Protein AF-G5AZT9-F1 (afdb_monomer)

Solvent-accessible surface area (backbone atoms only — not comparable to full-atom values): 13013 Å² total; per-residue (Å²): 109,75,69,57,52,52,49,53,51,53,48,54,53,48,52,51,51,52,53,50,50,52,47,51,56,53,39,71,74,57,74,45,91,57,51,64,59,46,53,62,46,47,61,60,71,60,44,70,64,60,50,49,49,54,54,43,55,52,54,47,49,57,53,48,54,50,50,53,53,48,50,47,52,62,58,52,57,70,75,47,98,66,54,71,69,61,47,46,54,48,45,55,48,52,54,50,51,50,60,63,49,44,54,58,54,50,52,55,51,50,50,52,53,50,45,53,71,68,69,46,84,72,56,66,69,59,52,53,50,53,49,51,52,51,53,52,51,51,50,51,53,48,51,47,50,49,58,47,43,51,61,61,30,57,82,69,89,57,41,86,60,74,80,38,58,76,65,55,46,50,50,50,53,50,50,54,52,51,49,53,51,49,55,49,51,50,51,55,50,51,51,50,51,52,54,51,54,57,51,45,76,75,47,81,78,70,61,64,66,65,50,53,52,50,51,52,51,51,53,50,54,53,49,52,51,49,52,61,63,68,79,104

Mean predicted aligned error: 20.61 Å

pLDDT: mean 75.73, std 16.57, range [40.0, 96.81]

Secondary structure (DSSP, 8-state):
-HHHHHHHHHHHHHHHHHHHHHHHHHHHHH--TTHHHHHHHHHHHSSTTHHHHHHHHHHHHHHHHHHHHHHHHHHHTTTS---HHHHHHHHHHHHHHHHHHHHHHHHHHHHHHHHHHTT----HHHHHHHHHHHHHHHHHHHHHHHHHHHHHGGGTT-SGGGGS-HHHHHHHHHHHHHHHHHHHHHHHHHHHHHHHHHHHHHSTT--HHHHHHHHHHHHHHHHHHHHHHH--

Nearest PDB structures (foldseek):
  5xg2-assembly1_A  TM=1.958E-01  e=1.560E+00  Pyrococcus yayanosii CH1
  3zx6-assembly1_B  TM=2.261E-01  e=2.466E+00  Archaeoglobus fulgidus DSM 4304
  3zx6-assembly1_A  TM=2.161E-01  e=3.681E+00  Archaeoglobus fulgidus DSM 4304

Radius of gyration: 43.46 Å; Cα contacts (8 Å, |Δi|>4): 52; chains: 1; bounding box: 68×42×143 Å

Structure (mmCIF, N/CA/C/O backbone):
data_AF-G5AZT9-F1
#
_entry.id   AF-G5AZT9-F1
#
loop_
_atom_site.group_PDB
_atom_site.id
_atom_site.type_symbol
_atom_site.label_atom_id
_atom_site.label_alt_id
_atom_site.label_comp_id
_atom_site.label_asym_id
_atom_site.label_entity_id
_atom_site.label_seq_id
_atom_site.pdbx_PDB_ins_code
_atom_site.Cartn_x
_atom_site.Cartn_y
_atom_site.Cartn_z
_atom_site.occupancy
_atom_site.B_iso_or_equiv
_atom_site.auth_seq_id
_atom_site.auth_comp_id
_atom_site.auth_asym_id
_atom_site.auth_atom_id
_atom_site.pdbx_PDB_model_num
ATOM 1 N N . MET A 1 1 ? 23.225 -31.178 88.827 1.00 57.09 1 MET A N 1
ATOM 2 C CA . MET A 1 1 ? 22.036 -32.005 88.518 1.00 57.09 1 MET A CA 1
ATOM 3 C C . MET A 1 1 ? 20.696 -31.339 88.841 1.00 57.09 1 MET A C 1
ATOM 5 O O . MET A 1 1 ? 19.986 -31.066 87.890 1.00 57.09 1 MET A O 1
ATOM 9 N N . GLN A 1 2 ? 20.305 -31.028 90.088 1.00 59.25 2 GLN A N 1
ATOM 10 C CA . GLN A 1 2 ? 18.948 -30.477 90.342 1.00 59.25 2 GLN A CA 1
ATOM 11 C C . GLN A 1 2 ? 18.745 -29.028 89.842 1.00 59.25 2 GLN A C 1
ATOM 13 O O . GLN A 1 2 ? 17.680 -28.706 89.324 1.00 59.25 2 GLN A O 1
ATOM 18 N N . ALA A 1 3 ? 19.779 -28.183 89.920 1.00 62.28 3 ALA A N 1
ATOM 19 C CA . ALA A 1 3 ? 19.732 -26.806 89.417 1.00 62.28 3 ALA A CA 1
ATOM 20 C C . ALA A 1 3 ? 19.721 -26.723 87.877 1.00 62.28 3 ALA A C 1
ATOM 22 O O . ALA A 1 3 ? 19.011 -25.903 87.311 1.00 62.28 3 ALA A O 1
ATOM 23 N N . GLU A 1 4 ? 20.454 -27.604 87.189 1.00 60.72 4 GLU A N 1
ATOM 24 C CA . GLU A 1 4 ? 20.514 -27.642 85.716 1.00 60.72 4 GLU A CA 1
ATOM 25 C C . GLU A 1 4 ? 19.210 -28.165 85.104 1.00 60.72 4 GLU A C 1
ATOM 27 O O . GLU A 1 4 ? 18.763 -27.656 84.081 1.00 60.72 4 GLU A O 1
ATOM 32 N N . VAL A 1 5 ? 18.557 -29.136 85.754 1.00 69.44 5 VAL A N 1
ATOM 33 C CA . VAL A 1 5 ? 17.243 -29.644 85.324 1.00 69.44 5 VAL A CA 1
ATOM 34 C C . VAL A 1 5 ? 16.160 -28.576 85.500 1.00 69.44 5 VAL A C 1
ATOM 36 O O . VAL A 1 5 ? 15.305 -28.425 84.630 1.00 69.44 5 VAL A O 1
ATOM 39 N N . GLN A 1 6 ? 16.215 -27.790 86.580 1.00 74.88 6 GLN A N 1
ATOM 40 C CA . GLN A 1 6 ? 15.317 -26.645 86.761 1.00 74.88 6 GLN A CA 1
ATOM 41 C C . GLN A 1 6 ? 15.579 -25.535 85.736 1.00 74.88 6 GLN A C 1
ATOM 43 O O . GLN A 1 6 ? 14.624 -24.949 85.232 1.00 74.88 6 GLN A O 1
ATOM 48 N N . LEU A 1 7 ? 16.844 -25.283 85.382 1.00 76.88 7 LEU A N 1
ATOM 49 C CA . LEU A 1 7 ? 17.202 -24.318 84.341 1.00 76.88 7 LEU A CA 1
ATOM 50 C C . LEU A 1 7 ? 16.667 -24.752 82.970 1.00 76.88 7 LEU A C 1
ATOM 52 O O . LEU A 1 7 ? 16.045 -23.958 82.277 1.00 76.88 7 LEU A O 1
ATOM 56 N N . CYS A 1 8 ? 16.835 -26.031 82.625 1.00 78.81 8 CYS A N 1
ATOM 57 C CA . CYS A 1 8 ? 16.356 -26.606 81.370 1.00 78.81 8 CYS A CA 1
ATOM 58 C C . CYS A 1 8 ? 14.819 -26.588 81.276 1.00 78.81 8 CYS A C 1
ATOM 60 O O . CYS A 1 8 ? 14.263 -26.325 80.214 1.00 78.81 8 CYS A O 1
ATOM 62 N N . TYR A 1 9 ? 14.121 -26.793 82.398 1.00 82.44 9 TYR A N 1
ATOM 63 C CA . TYR A 1 9 ? 12.662 -26.676 82.460 1.00 82.44 9 TYR A CA 1
ATOM 64 C C . TYR A 1 9 ? 12.179 -25.231 82.264 1.00 82.44 9 TYR A C 1
ATOM 66 O O . TYR A 1 9 ? 11.238 -24.990 81.507 1.00 82.44 9 TYR A O 1
ATOM 74 N N . LEU A 1 10 ? 12.836 -24.261 82.909 1.00 84.12 10 LEU A N 1
ATOM 75 C CA . LEU A 1 10 ? 12.512 -22.839 82.750 1.00 84.12 10 LEU A CA 1
ATOM 76 C C . LEU A 1 10 ? 12.825 -22.335 81.336 1.00 84.12 10 LEU A C 1
ATOM 78 O O . LEU A 1 10 ? 12.068 -21.541 80.783 1.00 84.12 10 LEU A O 1
ATOM 82 N N . GLU A 1 11 ? 13.905 -22.827 80.736 1.00 83.31 11 GLU A N 1
ATOM 83 C CA . GLU A 1 11 ? 14.288 -22.535 79.358 1.00 83.31 11 GLU A CA 1
ATOM 84 C C . GLU A 1 11 ? 13.283 -23.115 78.356 1.00 83.31 11 GLU A C 1
ATOM 86 O O . GLU A 1 11 ? 12.777 -22.380 77.512 1.00 83.31 11 GLU A O 1
ATOM 91 N N . ALA A 1 12 ? 12.867 -24.373 78.527 1.00 85.25 12 ALA A N 1
ATOM 92 C CA . ALA A 1 12 ? 11.822 -24.975 77.700 1.00 85.25 12 ALA A CA 1
ATOM 93 C C . ALA A 1 12 ? 10.478 -24.231 77.816 1.00 85.25 12 ALA A C 1
ATOM 95 O O . ALA A 1 12 ? 9.755 -24.084 76.829 1.00 85.25 12 ALA A O 1
ATOM 96 N N . GLN A 1 13 ? 10.139 -23.732 79.011 1.00 88.06 13 GLN A N 1
ATOM 97 C CA . GLN A 1 13 ? 8.930 -22.934 79.214 1.00 88.06 13 GLN A CA 1
ATOM 98 C C . GLN A 1 13 ? 9.031 -21.561 78.530 1.00 88.06 13 GLN A C 1
ATOM 100 O O . GLN A 1 13 ? 8.058 -21.112 77.921 1.00 88.06 13 GLN A O 1
ATOM 105 N N . ARG A 1 14 ? 10.199 -20.908 78.593 1.00 89.38 14 ARG A N 1
ATOM 106 C CA . ARG A 1 14 ? 10.475 -19.644 77.893 1.00 89.38 14 ARG A CA 1
ATOM 107 C C . ARG A 1 14 ? 10.362 -19.825 76.379 1.00 89.38 14 ARG A C 1
ATOM 109 O O . ARG A 1 14 ? 9.630 -19.073 75.741 1.00 89.38 14 ARG A O 1
ATOM 116 N N . ASP A 1 15 ? 10.992 -20.860 75.836 1.00 90.75 15 ASP A N 1
ATOM 117 C CA . ASP A 1 15 ? 10.978 -21.158 74.403 1.00 90.75 15 ASP A CA 1
ATOM 118 C C . ASP A 1 15 ? 9.560 -21.504 73.912 1.00 90.75 15 ASP A C 1
ATOM 120 O O . ASP A 1 15 ? 9.158 -21.099 72.821 1.00 90.75 15 ASP A O 1
ATOM 124 N N . ALA A 1 16 ? 8.749 -22.189 74.728 1.00 90.25 16 ALA A N 1
ATOM 125 C CA . ALA A 1 16 ? 7.345 -22.458 74.409 1.00 90.25 16 ALA A CA 1
ATOM 126 C C . ALA A 1 16 ? 6.503 -21.171 74.337 1.00 90.25 16 ALA A C 1
ATOM 128 O O . ALA A 1 16 ? 5.666 -21.027 73.443 1.00 90.25 16 ALA A O 1
ATOM 129 N N . VAL A 1 17 ? 6.725 -20.223 75.253 1.00 88.81 17 VAL A N 1
ATOM 130 C CA . VAL A 1 17 ? 6.046 -18.917 75.241 1.00 88.81 17 VAL A CA 1
ATOM 131 C C . VAL A 1 17 ? 6.505 -18.066 74.058 1.00 88.81 17 VAL A C 1
ATOM 133 O O . VAL A 1 17 ? 5.673 -17.423 73.424 1.00 88.81 17 VAL A O 1
ATOM 136 N N . GLU A 1 18 ? 7.790 -18.103 73.713 1.00 86.94 18 GLU A N 1
ATOM 137 C CA . GLU A 1 18 ? 8.348 -17.402 72.552 1.00 86.94 18 GLU A CA 1
ATOM 138 C C . GLU A 1 18 ? 7.836 -17.987 71.224 1.00 86.94 18 GLU A C 1
ATOM 140 O O . GLU A 1 18 ? 7.471 -17.256 70.307 1.00 86.94 18 GLU A O 1
ATOM 145 N N . GLN A 1 19 ? 7.671 -19.309 71.139 1.00 86.00 19 GLN A N 1
ATOM 146 C CA . GLN A 1 19 ? 7.014 -19.961 70.002 1.00 86.00 19 GLN A CA 1
ATOM 147 C C . GLN A 1 19 ? 5.531 -19.587 69.891 1.00 86.00 19 GLN A C 1
ATOM 149 O O . GLN A 1 19 ? 5.032 -19.344 68.791 1.00 86.00 19 GLN A O 1
ATOM 154 N N . MET A 1 20 ? 4.808 -19.512 71.012 1.00 84.06 20 MET A N 1
ATOM 155 C CA . MET A 1 20 ? 3.410 -19.070 71.013 1.00 84.06 20 MET A CA 1
ATOM 156 C C . MET A 1 20 ? 3.276 -17.584 70.665 1.00 84.06 20 MET A C 1
ATOM 158 O O . MET A 1 20 ? 2.354 -17.225 69.936 1.00 84.06 20 MET A O 1
ATOM 162 N N . SER A 1 21 ? 4.194 -16.726 71.117 1.00 82.31 21 SER A N 1
ATOM 163 C CA . SER A 1 21 ? 4.187 -15.303 70.771 1.00 82.31 21 SER A CA 1
ATOM 164 C C . SER A 1 21 ? 4.496 -15.086 69.290 1.00 82.31 21 SER A C 1
ATOM 166 O O . SER A 1 21 ? 3.785 -14.319 68.647 1.00 82.31 21 SER A O 1
ATOM 168 N N . LEU A 1 22 ? 5.459 -15.822 68.716 1.00 77.62 22 LEU A N 1
ATOM 169 C CA . LEU A 1 22 ? 5.741 -15.817 67.277 1.00 77.62 22 LEU A CA 1
ATOM 170 C C . LEU A 1 22 ? 4.537 -16.303 66.464 1.00 77.62 22 LE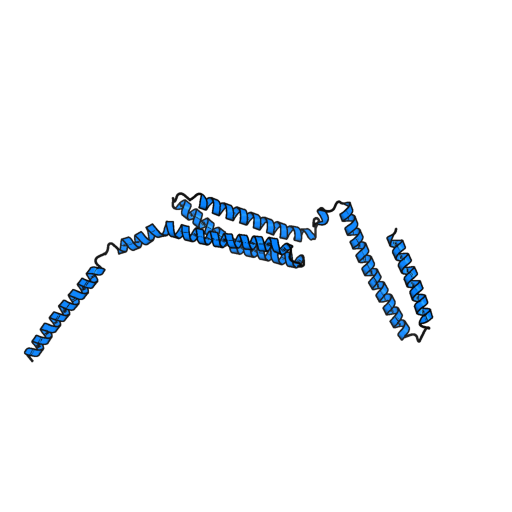U A C 1
ATOM 172 O O . LEU A 1 22 ? 4.207 -15.693 65.446 1.00 77.62 22 LEU A O 1
ATOM 176 N N . ARG A 1 23 ? 3.837 -17.350 66.926 1.00 80.94 23 ARG A N 1
ATOM 177 C CA . ARG A 1 23 ? 2.597 -17.815 66.285 1.00 80.94 23 ARG A CA 1
ATOM 178 C C . ARG A 1 23 ? 1.500 -16.766 66.352 1.00 80.94 23 ARG A C 1
ATOM 180 O O . ARG A 1 23 ? 0.944 -16.458 65.307 1.00 80.94 23 ARG A O 1
ATOM 187 N N . LEU A 1 24 ? 1.264 -16.143 67.504 1.00 75.12 24 LEU A N 1
ATOM 188 C CA . LEU A 1 24 ? 0.280 -15.066 67.644 1.00 75.12 24 LEU A CA 1
ATOM 189 C C . LEU A 1 24 ? 0.636 -13.836 66.799 1.00 75.12 24 LEU A C 1
ATOM 191 O O . LEU A 1 24 ? -0.249 -13.256 66.182 1.00 75.12 24 LEU A O 1
ATOM 195 N N . TYR A 1 25 ? 1.917 -13.471 66.696 1.00 71.38 25 TYR A N 1
ATOM 196 C CA . TYR A 1 25 ? 2.368 -12.387 65.817 1.00 71.38 25 TYR A CA 1
ATOM 197 C C . TYR A 1 25 ? 2.162 -12.742 64.338 1.00 71.38 25 TYR A C 1
ATOM 199 O O . TYR A 1 25 ? 1.703 -11.914 63.552 1.00 71.38 25 TYR A O 1
ATOM 207 N N . SER A 1 26 ? 2.433 -13.993 63.952 1.00 63.91 26 SER A N 1
ATOM 208 C CA . SER A 1 26 ? 2.168 -14.494 62.597 1.00 63.91 26 SER A CA 1
ATOM 209 C C . SER A 1 26 ? 0.665 -14.615 62.295 1.00 63.91 26 SER A C 1
ATOM 211 O O . SER A 1 26 ? 0.216 -14.366 61.173 1.00 63.91 26 SER A O 1
ATOM 213 N N . GLU A 1 27 ? -0.144 -14.909 63.311 1.00 60.22 27 GLU A N 1
ATOM 214 C CA . GLU A 1 27 ? -1.604 -14.938 63.258 1.00 60.22 27 GLU A CA 1
ATOM 215 C C . GLU A 1 27 ? -2.201 -13.530 63.249 1.00 60.22 27 GLU A C 1
ATOM 217 O O . GLU A 1 27 ? -3.236 -13.322 62.630 1.00 60.22 27 GLU A O 1
ATOM 222 N N . GLN A 1 28 ? -1.525 -12.516 63.792 1.00 55.72 28 GLN A N 1
ATOM 223 C CA . GLN A 1 28 ? -1.955 -11.118 63.674 1.00 55.72 28 GLN A CA 1
ATOM 224 C C . GLN A 1 28 ? -1.829 -10.582 62.234 1.00 55.72 28 GLN A C 1
ATOM 226 O O . GLN A 1 28 ? -2.531 -9.643 61.862 1.00 55.72 28 GLN A O 1
ATOM 231 N N . TYR A 1 29 ? -1.015 -11.232 61.392 1.00 51.84 29 TYR A N 1
ATOM 232 C CA . TYR A 1 29 ? -0.947 -10.977 59.947 1.00 51.84 29 TYR A CA 1
ATOM 233 C C . TYR A 1 29 ? -1.786 -11.950 59.099 1.00 51.84 29 TYR A C 1
ATOM 235 O O . TYR A 1 29 ? -2.163 -11.593 57.977 1.00 51.84 29 TYR A O 1
ATOM 243 N N . THR A 1 30 ? -2.130 -13.137 59.620 1.00 47.25 30 THR A N 1
ATOM 244 C CA . THR A 1 30 ? -2.929 -14.159 58.906 1.00 47.25 30 THR A CA 1
ATOM 245 C C . THR A 1 30 ? -4.382 -14.301 59.386 1.00 47.25 30 THR A C 1
ATOM 247 O O . THR A 1 30 ? -5.184 -14.934 58.698 1.00 47.25 30 THR A O 1
ATOM 250 N N . SER A 1 31 ? -4.795 -13.597 60.448 1.00 47.22 31 SER A N 1
ATOM 251 C CA . SER A 1 31 ? -6.196 -13.374 60.844 1.00 47.22 31 SER A CA 1
ATOM 252 C C . SER A 1 31 ? -6.843 -12.334 59.926 1.00 47.22 31 SER A C 1
ATOM 254 O O . SER A 1 31 ? -7.238 -11.229 60.285 1.00 47.22 31 SER A O 1
ATOM 256 N N . SER A 1 32 ? -6.887 -12.692 58.652 1.00 46.19 32 SER A N 1
ATOM 257 C CA . SER A 1 32 ? -7.772 -12.113 57.665 1.00 46.19 32 SER A CA 1
ATOM 258 C C . SER A 1 32 ? -8.029 -13.167 56.601 1.00 46.19 32 SER A C 1
ATOM 260 O O . SER A 1 32 ? -7.754 -12.994 55.417 1.00 46.19 32 SER A O 1
ATOM 262 N N . SER A 1 33 ? -8.652 -14.262 57.030 1.00 48.06 33 SER A N 1
ATOM 263 C CA . SER A 1 33 ? -9.371 -15.183 56.144 1.00 48.06 33 SER A CA 1
ATOM 264 C C . SER A 1 33 ? -10.675 -14.557 55.598 1.00 48.06 33 SER A C 1
ATOM 266 O O . SER A 1 33 ? -11.672 -15.243 55.412 1.00 48.06 33 SER A O 1
ATOM 268 N N . LYS A 1 34 ? -10.660 -13.238 55.369 1.00 49.19 34 LYS A N 1
ATOM 269 C CA . LYS A 1 34 ? -11.626 -12.470 54.569 1.00 49.19 34 LYS A CA 1
ATOM 270 C C . LYS A 1 34 ? -10.931 -11.699 53.441 1.00 49.19 34 LYS A C 1
ATOM 272 O O . LYS A 1 34 ? -11.492 -11.580 52.363 1.00 49.19 34 LYS A O 1
ATOM 277 N N . ARG A 1 35 ? -9.654 -11.318 53.604 1.00 47.69 35 ARG A N 1
ATOM 278 C CA . ARG A 1 35 ? -8.881 -10.679 52.528 1.00 47.69 35 ARG A CA 1
ATOM 279 C C . ARG A 1 35 ? -8.524 -11.619 51.378 1.00 47.69 35 ARG A C 1
ATOM 281 O O . ARG A 1 35 ? -8.316 -11.143 50.276 1.00 47.69 35 ARG A O 1
ATOM 288 N N . LYS A 1 36 ? -8.430 -12.938 51.578 1.00 45.59 36 LYS A N 1
ATOM 289 C CA . LYS A 1 36 ? -8.035 -13.851 50.482 1.00 45.59 36 LYS A CA 1
ATOM 290 C C . LYS A 1 36 ? -9.169 -14.143 49.492 1.00 45.59 36 LYS A C 1
ATOM 292 O O . LYS A 1 36 ? -8.886 -14.427 48.334 1.00 45.59 36 LYS A O 1
ATOM 297 N N . GLU A 1 37 ? -10.418 -14.013 49.931 1.00 45.34 37 GLU A N 1
ATOM 298 C CA . GLU A 1 37 ? -11.585 -14.026 49.045 1.00 45.34 37 GLU A CA 1
ATOM 299 C C . GLU A 1 37 ? -11.759 -12.649 48.391 1.00 45.34 37 GLU A C 1
ATOM 301 O O . GLU A 1 37 ? -11.915 -12.578 47.181 1.00 45.34 37 GLU A O 1
ATOM 306 N N . GLU A 1 38 ? -11.527 -11.554 49.124 1.00 43.06 38 GLU A N 1
ATOM 307 C CA . GLU A 1 38 ? -11.522 -10.203 48.546 1.00 43.06 38 GLU A CA 1
ATOM 308 C C . GLU A 1 38 ? -10.351 -9.950 47.578 1.00 43.06 38 GLU A C 1
ATOM 310 O O . GLU A 1 38 ? -10.535 -9.221 46.626 1.00 43.06 38 GLU A O 1
ATOM 315 N N . PHE A 1 39 ? -9.165 -10.556 47.694 1.00 43.16 39 PHE A N 1
ATOM 316 C CA . PHE A 1 39 ? -8.107 -10.385 46.676 1.00 43.16 39 PHE A CA 1
ATOM 317 C C . PHE A 1 39 ? -8.315 -11.264 45.436 1.00 43.16 39 PHE A C 1
ATOM 319 O O . PHE A 1 39 ? -7.920 -10.867 44.340 1.00 43.16 39 PHE A O 1
ATOM 326 N N . ALA A 1 40 ? -8.958 -12.427 45.579 1.00 48.84 40 ALA A N 1
ATOM 327 C CA . ALA A 1 40 ? -9.375 -13.236 44.435 1.00 48.84 40 ALA A CA 1
ATOM 328 C C . ALA A 1 40 ? -10.583 -12.611 43.710 1.00 48.84 40 ALA A C 1
ATOM 330 O O . ALA A 1 40 ? -10.667 -12.703 42.485 1.00 48.84 40 ALA A O 1
ATOM 331 N N . ASP A 1 41 ? -11.464 -11.921 44.441 1.00 44.19 41 ASP A N 1
ATOM 332 C CA . ASP A 1 41 ? -12.646 -11.254 43.888 1.00 44.19 41 ASP A CA 1
ATOM 333 C C . ASP A 1 41 ? -12.347 -9.817 43.410 1.00 44.19 41 ASP A C 1
ATOM 335 O O . ASP A 1 41 ? -12.794 -9.405 42.346 1.00 44.19 41 ASP A O 1
ATOM 339 N N . MET A 1 42 ? -11.452 -9.071 44.062 1.00 40.94 42 MET A N 1
ATOM 340 C CA . MET A 1 42 ? -11.009 -7.739 43.606 1.00 40.94 42 MET A CA 1
ATOM 341 C C . MET A 1 42 ? -10.011 -7.817 42.442 1.00 40.94 42 MET A C 1
ATOM 343 O O . MET A 1 42 ? -9.945 -6.893 41.632 1.00 40.94 42 MET A O 1
ATOM 347 N N . SER A 1 43 ? -9.307 -8.945 42.274 1.00 44.03 43 SER A N 1
ATOM 348 C CA . SER A 1 43 ? -8.602 -9.264 41.021 1.00 44.03 43 SER A CA 1
ATOM 349 C C . SER A 1 43 ? -9.567 -9.540 39.861 1.00 44.03 43 SER A C 1
ATOM 351 O O . SER A 1 43 ? -9.148 -9.491 38.702 1.00 44.03 43 SER A O 1
ATOM 353 N N . LYS A 1 44 ? -10.842 -9.829 40.150 1.00 44.53 44 LYS A N 1
ATOM 354 C CA . LYS A 1 44 ? -11.878 -10.136 39.160 1.00 44.53 44 LYS A CA 1
ATOM 355 C C . LYS A 1 44 ? -12.815 -8.951 38.899 1.00 44.53 44 LYS A C 1
ATOM 357 O O . LYS A 1 44 ? -13.356 -8.849 37.803 1.00 44.53 44 LYS A O 1
ATOM 362 N N . VAL A 1 45 ? -12.945 -8.031 39.858 1.00 44.09 45 VAL A N 1
ATOM 363 C CA . VAL A 1 45 ? -13.848 -6.871 39.778 1.00 44.09 45 VAL A CA 1
ATOM 364 C C . VAL A 1 45 ? -13.141 -5.580 39.330 1.00 44.09 45 VAL A C 1
ATOM 366 O O . VAL A 1 45 ? -13.793 -4.726 38.736 1.00 44.09 45 VAL A O 1
ATOM 369 N N . HIS A 1 46 ? -11.814 -5.444 39.489 1.00 44.34 46 HIS A N 1
ATOM 370 C CA . HIS A 1 46 ? -11.098 -4.221 39.073 1.00 44.34 46 HIS A CA 1
ATOM 371 C C . HIS A 1 46 ? -10.147 -4.341 37.869 1.00 44.34 46 HIS A C 1
ATOM 373 O O . HIS A 1 46 ? -9.688 -3.308 37.388 1.00 44.34 46 HIS A O 1
ATOM 379 N N . SER A 1 47 ? -9.890 -5.530 37.306 1.00 40.91 47 SER A N 1
ATOM 380 C CA . SER A 1 47 ? -8.993 -5.654 36.134 1.00 40.91 47 SER A CA 1
ATOM 381 C C . SER A 1 47 ? -9.705 -5.826 34.785 1.00 40.91 47 SER A C 1
ATOM 383 O O . SER A 1 47 ? -9.115 -5.530 33.752 1.00 40.91 47 SER A O 1
ATOM 385 N N . VAL A 1 48 ? -10.978 -6.236 34.759 1.00 46.66 48 VAL A N 1
ATOM 386 C CA . VAL A 1 48 ? -11.664 -6.566 33.491 1.00 46.66 48 VAL A CA 1
ATOM 387 C C . VAL A 1 48 ? -12.115 -5.316 32.717 1.00 46.66 48 VAL A C 1
ATOM 389 O O . VAL A 1 48 ? -12.228 -5.363 31.497 1.00 46.66 48 VAL A O 1
ATOM 392 N N . GLY A 1 49 ? -12.327 -4.183 33.399 1.00 46.56 49 GLY A N 1
ATOM 393 C CA . GLY A 1 49 ? -12.786 -2.933 32.773 1.00 46.56 49 GLY A CA 1
ATOM 394 C C . GLY A 1 49 ? -11.681 -1.907 32.494 1.00 46.56 49 GLY A C 1
ATOM 395 O O . GLY A 1 49 ? -11.585 -1.401 31.381 1.00 46.56 49 GLY A O 1
ATOM 396 N N . SER A 1 50 ? -10.839 -1.594 33.488 1.00 48.19 50 SER A N 1
ATOM 397 C CA . SER A 1 50 ? -9.845 -0.509 33.370 1.00 48.19 50 SER A CA 1
ATOM 398 C C . SER A 1 50 ? -8.531 -0.927 32.712 1.00 48.19 50 SER A C 1
ATOM 400 O O . SER A 1 50 ? -7.982 -0.138 31.950 1.00 48.19 50 SER A O 1
ATOM 402 N N . ASN A 1 51 ? -8.042 -2.151 32.944 1.00 54.06 51 ASN A N 1
ATOM 403 C CA . ASN A 1 51 ? -6.837 -2.623 32.250 1.00 54.06 51 ASN A CA 1
ATOM 404 C C . ASN A 1 51 ? -7.157 -2.965 30.792 1.00 54.06 51 ASN A C 1
ATOM 406 O O . ASN A 1 51 ? -6.402 -2.591 29.910 1.00 54.06 51 ASN A O 1
ATOM 410 N N . GLY A 1 52 ? -8.325 -3.562 30.521 1.00 65.31 52 GLY A N 1
ATOM 411 C CA . GLY A 1 52 ? -8.752 -3.874 29.153 1.00 65.31 52 GLY A CA 1
ATOM 412 C C . GLY A 1 52 ? -8.884 -2.647 28.242 1.00 65.31 52 GLY A C 1
ATOM 413 O O . GLY A 1 52 ? -8.606 -2.754 27.051 1.00 65.31 52 GLY A O 1
ATOM 414 N N . LEU A 1 53 ? -9.266 -1.484 28.788 1.00 70.75 53 LEU A N 1
ATOM 415 C CA . LEU A 1 53 ? -9.350 -0.229 28.033 1.00 70.75 53 LEU A CA 1
ATOM 416 C C . LEU A 1 53 ? -7.964 0.372 27.745 1.00 70.75 53 LEU A C 1
ATOM 418 O O . LEU A 1 53 ? -7.715 0.804 26.625 1.00 70.75 53 LEU A O 1
ATOM 422 N N . LEU A 1 54 ? -7.057 0.373 28.728 1.00 74.19 54 LEU A N 1
ATOM 423 C CA . LEU A 1 54 ? -5.677 0.840 28.532 1.00 74.19 54 LEU A CA 1
ATOM 424 C C . LEU A 1 54 ? -4.902 -0.074 27.572 1.00 74.19 54 LEU A C 1
ATOM 426 O O . LEU A 1 54 ? -4.192 0.412 26.694 1.00 74.19 54 LEU A O 1
ATOM 430 N N . ASP A 1 55 ? -5.093 -1.388 27.696 1.00 81.00 55 ASP A N 1
ATOM 431 C CA . ASP A 1 55 ? -4.534 -2.381 26.779 1.00 81.00 55 ASP A CA 1
ATOM 432 C C . ASP A 1 55 ? -5.103 -2.195 25.363 1.00 81.00 55 ASP A C 1
ATOM 434 O O . ASP A 1 55 ? -4.375 -2.325 24.382 1.00 81.00 55 ASP A O 1
ATOM 438 N N . PHE A 1 56 ? -6.391 -1.847 25.243 1.00 86.44 56 PHE A N 1
ATOM 439 C CA . PHE A 1 56 ? -7.006 -1.510 23.959 1.00 86.44 56 PHE A CA 1
ATOM 440 C C . PHE A 1 56 ? -6.394 -0.251 23.342 1.00 86.44 56 PHE A C 1
ATOM 442 O O . PHE A 1 56 ? -6.022 -0.290 22.175 1.00 86.44 56 PHE A O 1
ATOM 449 N N . ASP A 1 57 ? -6.281 0.849 24.091 1.00 87.25 57 ASP A N 1
ATOM 450 C CA . ASP A 1 57 ? -5.728 2.100 23.560 1.00 87.25 57 ASP A CA 1
ATOM 451 C C . ASP A 1 57 ? -4.268 1.917 23.120 1.00 87.25 57 ASP A C 1
ATOM 453 O O . ASP A 1 57 ? -3.871 2.431 22.076 1.00 87.25 57 ASP A O 1
ATOM 457 N N . SER A 1 58 ? -3.486 1.130 23.863 1.00 89.81 58 SER A N 1
ATOM 458 C CA . SER A 1 58 ? -2.119 0.762 23.483 1.00 89.81 58 SER A CA 1
ATOM 459 C C . SER A 1 58 ? -2.078 -0.046 22.181 1.00 89.81 58 SER A C 1
ATOM 461 O O . SER A 1 58 ? -1.328 0.293 21.266 1.00 89.81 58 SER A O 1
ATOM 463 N N . ASP A 1 59 ? -2.889 -1.103 22.073 1.00 90.06 59 ASP A N 1
ATOM 464 C CA . ASP A 1 59 ? -2.947 -1.938 20.867 1.00 90.06 59 ASP A CA 1
ATOM 465 C C . ASP A 1 59 ? -3.486 -1.172 19.651 1.00 90.06 59 ASP A C 1
ATOM 467 O O . ASP A 1 59 ? -3.035 -1.393 18.525 1.00 90.06 59 ASP A O 1
ATOM 471 N N . TYR A 1 60 ? -4.444 -0.270 19.882 1.00 92.31 60 TYR A N 1
ATOM 472 C CA . TYR A 1 60 ? -4.978 0.646 18.883 1.00 92.31 60 TYR A CA 1
ATOM 473 C C . TYR A 1 60 ? -3.871 1.548 18.343 1.00 92.31 60 TYR A C 1
ATOM 475 O O . TYR A 1 60 ? -3.683 1.592 17.131 1.00 92.31 60 TYR A O 1
ATOM 483 N N . GLN A 1 61 ? -3.132 2.236 19.222 1.00 94.19 61 GLN A N 1
ATOM 484 C CA . GLN A 1 61 ? -2.078 3.165 18.806 1.00 94.19 61 GLN A CA 1
ATOM 485 C C . GLN A 1 61 ? -0.969 2.442 18.045 1.00 94.19 61 GLN A C 1
ATOM 487 O O . GLN A 1 61 ? -0.607 2.879 16.961 1.00 94.19 61 GLN A O 1
ATOM 492 N N . GLU A 1 62 ? -0.501 1.283 18.525 1.00 94.88 62 GLU A N 1
ATOM 493 C CA . GLU A 1 62 ? 0.520 0.511 17.805 1.00 94.88 62 GLU A CA 1
ATOM 494 C C . GLU A 1 62 ? 0.051 0.115 16.394 1.00 94.88 62 GLU A C 1
ATOM 496 O O . GLU A 1 62 ? 0.813 0.189 15.427 1.00 94.88 62 GLU A O 1
ATOM 501 N N . LEU A 1 63 ? -1.207 -0.320 16.261 1.00 94.69 63 LEU A N 1
ATOM 502 C CA . LEU A 1 63 ? -1.764 -0.695 14.964 1.00 94.69 63 LEU A CA 1
ATOM 503 C C . LEU A 1 63 ? -1.975 0.524 14.058 1.00 94.69 63 LEU A C 1
ATOM 505 O O . LEU A 1 63 ? -1.774 0.427 12.847 1.00 94.69 63 LEU A O 1
ATOM 509 N N . TRP A 1 64 ? -2.380 1.650 14.636 1.00 95.88 64 TRP A N 1
ATOM 510 C CA . TRP A 1 64 ? -2.599 2.903 13.929 1.00 95.88 64 TRP A CA 1
ATOM 511 C C . TRP A 1 64 ? -1.294 3.497 13.400 1.00 95.88 64 TRP A C 1
ATOM 513 O O . TRP A 1 64 ? -1.215 3.807 12.214 1.00 95.88 64 TRP A O 1
ATOM 523 N N . ASP A 1 65 ? -0.259 3.574 14.234 1.00 96.56 65 ASP A N 1
ATOM 524 C CA . ASP A 1 65 ? 1.073 4.037 13.838 1.00 96.56 65 ASP A CA 1
ATOM 525 C C . ASP A 1 65 ? 1.629 3.163 12.712 1.00 96.56 65 ASP A C 1
ATOM 527 O O . ASP A 1 65 ? 2.052 3.668 11.673 1.00 96.56 65 ASP A O 1
ATOM 531 N N . TRP A 1 66 ? 1.512 1.837 12.846 1.00 96.81 66 TRP A N 1
ATOM 532 C CA . TRP A 1 66 ? 1.921 0.920 11.783 1.00 96.81 66 TRP A CA 1
ATOM 533 C C . TRP A 1 66 ? 1.140 1.142 10.477 1.00 96.81 66 TRP A C 1
ATOM 535 O O . TRP A 1 66 ? 1.717 1.052 9.394 1.00 96.81 66 TRP A O 1
ATOM 545 N N . LEU A 1 67 ? -0.163 1.439 10.550 1.00 95.94 67 LEU A N 1
ATOM 546 C CA . LEU A 1 67 ? -0.973 1.756 9.369 1.00 95.94 67 LEU A CA 1
ATOM 547 C C . LEU A 1 67 ? -0.527 3.054 8.689 1.00 95.94 67 LEU A C 1
ATOM 549 O O . LEU A 1 67 ? -0.546 3.125 7.461 1.00 95.94 67 LEU A O 1
ATOM 553 N N . ILE A 1 68 ? -0.153 4.071 9.466 1.00 95.81 68 ILE A N 1
ATOM 554 C CA . ILE A 1 68 ? 0.374 5.341 8.953 1.00 95.81 68 ILE A CA 1
ATOM 555 C C . ILE A 1 68 ? 1.719 5.108 8.261 1.00 95.81 68 ILE A C 1
ATOM 557 O O . ILE A 1 68 ? 1.899 5.520 7.115 1.00 95.81 68 ILE A O 1
ATOM 561 N N . ASP A 1 69 ? 2.624 4.375 8.908 1.00 95.88 69 ASP A N 1
ATOM 562 C CA . ASP A 1 69 ? 3.929 4.038 8.339 1.00 95.88 69 ASP A CA 1
ATOM 563 C C . ASP A 1 69 ? 3.782 3.230 7.045 1.00 95.88 69 ASP A C 1
ATOM 565 O O . ASP A 1 69 ? 4.450 3.503 6.048 1.00 95.88 69 ASP A O 1
ATOM 569 N N . MET A 1 70 ? 2.874 2.253 7.022 1.00 95.00 70 MET A N 1
ATOM 570 C CA . MET A 1 70 ? 2.617 1.459 5.823 1.00 95.00 70 MET A CA 1
ATOM 571 C C . MET A 1 70 ? 2.006 2.261 4.686 1.00 95.00 70 MET A C 1
ATOM 573 O O . MET A 1 70 ? 2.364 2.034 3.532 1.00 95.00 70 MET A O 1
ATOM 577 N N . GLU A 1 71 ? 1.100 3.190 4.977 1.00 92.94 71 GLU A N 1
ATOM 578 C CA . GLU A 1 71 ? 0.579 4.107 3.968 1.00 92.94 71 GLU A CA 1
ATOM 579 C C . GLU A 1 71 ? 1.706 4.951 3.365 1.00 92.94 71 GLU A C 1
ATOM 581 O O . GLU A 1 71 ? 1.811 5.005 2.139 1.00 92.94 71 GLU A O 1
ATOM 586 N N . SER A 1 72 ? 2.595 5.507 4.199 1.00 92.38 72 SER A N 1
ATOM 587 C CA . SER A 1 72 ? 3.787 6.225 3.728 1.00 92.38 72 SER A CA 1
ATOM 588 C C . SER A 1 72 ? 4.642 5.332 2.833 1.00 92.38 72 SER A C 1
ATOM 590 O O . SER A 1 72 ? 4.921 5.695 1.697 1.00 92.38 72 SER A O 1
ATOM 592 N N . LEU A 1 73 ? 4.971 4.112 3.273 1.00 91.50 73 LEU A N 1
ATOM 593 C CA . LEU A 1 73 ? 5.765 3.163 2.483 1.00 91.50 73 LEU A CA 1
ATOM 594 C C . LEU A 1 73 ? 5.122 2.852 1.124 1.00 91.50 73 LEU A C 1
ATOM 596 O O . LEU A 1 73 ? 5.810 2.788 0.102 1.00 91.50 73 LEU A O 1
ATOM 600 N N . VAL A 1 74 ? 3.803 2.653 1.092 1.00 89.31 74 VAL A N 1
ATOM 601 C CA . VAL A 1 74 ? 3.064 2.376 -0.145 1.00 89.31 74 VAL A CA 1
ATOM 602 C C . VAL A 1 74 ? 3.058 3.594 -1.068 1.00 89.31 74 VAL A C 1
ATOM 604 O O . VAL A 1 74 ? 3.237 3.419 -2.276 1.00 89.31 74 VAL A O 1
ATOM 607 N N . MET A 1 75 ? 2.900 4.804 -0.533 1.00 86.81 75 MET A N 1
ATOM 608 C CA . MET A 1 75 ? 2.933 6.042 -1.314 1.00 86.81 75 MET A CA 1
ATOM 609 C C . MET A 1 75 ? 4.335 6.337 -1.862 1.00 86.81 75 MET A C 1
ATOM 611 O O . MET A 1 75 ? 4.493 6.483 -3.075 1.00 86.81 75 MET A O 1
ATOM 615 N N . ASP A 1 76 ? 5.351 6.308 -1.003 1.00 86.25 76 ASP A N 1
ATOM 616 C CA . ASP A 1 76 ? 6.736 6.652 -1.341 1.00 86.25 76 ASP A CA 1
ATOM 617 C C . ASP A 1 76 ? 7.350 5.655 -2.334 1.00 86.25 76 ASP A C 1
ATOM 619 O O . ASP A 1 76 ? 8.200 6.010 -3.150 1.00 86.25 76 ASP A O 1
ATOM 623 N N . SER A 1 77 ? 6.898 4.395 -2.318 1.00 80.25 77 SER A N 1
ATOM 624 C CA . SER A 1 77 ? 7.401 3.355 -3.226 1.00 80.25 77 SER A CA 1
ATOM 625 C C . SER A 1 77 ? 7.216 3.671 -4.715 1.00 80.25 77 SER A C 1
ATOM 627 O O . SER A 1 77 ? 7.953 3.123 -5.536 1.00 80.25 77 SER A O 1
ATOM 629 N N . HIS A 1 78 ? 6.261 4.538 -5.069 1.00 74.88 78 HIS A N 1
ATOM 630 C CA . HIS A 1 78 ? 6.057 4.981 -6.449 1.00 74.88 78 HIS A CA 1
ATOM 631 C C . HIS A 1 78 ? 7.066 6.051 -6.888 1.00 74.88 78 HIS A C 1
ATOM 633 O O . HIS A 1 78 ? 7.406 6.112 -8.069 1.00 74.88 78 HIS A O 1
ATOM 639 N N . ASP A 1 79 ? 7.569 6.849 -5.945 1.00 74.06 79 ASP A N 1
ATOM 640 C CA . ASP A 1 79 ? 8.520 7.936 -6.201 1.00 74.06 79 ASP A CA 1
ATOM 641 C C . ASP A 1 79 ? 9.978 7.444 -6.231 1.00 74.06 79 ASP A C 1
ATOM 643 O O . ASP A 1 79 ? 10.890 8.151 -6.673 1.00 74.06 79 ASP A O 1
ATOM 647 N N . LEU A 1 80 ? 10.222 6.206 -5.789 1.00 75.81 80 LEU A N 1
ATOM 648 C CA . LEU A 1 80 ? 11.530 5.569 -5.877 1.00 75.81 80 LEU A CA 1
ATOM 649 C C . LEU A 1 80 ? 11.880 5.243 -7.337 1.00 75.81 80 LEU A C 1
ATOM 651 O O . LEU A 1 80 ? 11.098 4.642 -8.069 1.00 75.81 80 LEU A O 1
ATOM 655 N N . MET A 1 81 ? 13.115 5.552 -7.747 1.00 77.06 81 MET A N 1
ATOM 656 C CA . MET A 1 81 ? 13.667 5.165 -9.055 1.00 77.06 81 MET A CA 1
ATOM 657 C C . MET A 1 81 ? 13.973 3.654 -9.119 1.00 77.06 81 MET A C 1
ATOM 659 O O . MET A 1 81 ? 15.133 3.249 -9.210 1.00 77.06 81 MET A O 1
ATOM 663 N N . MET A 1 82 ? 12.947 2.807 -9.038 1.00 80.50 82 MET A N 1
ATOM 664 C CA . MET A 1 82 ? 13.051 1.349 -9.155 1.00 80.50 82 MET A CA 1
ATOM 665 C C . MET A 1 82 ? 12.371 0.833 -10.423 1.00 80.50 82 MET A C 1
ATOM 667 O O . MET A 1 82 ? 11.597 1.542 -11.064 1.00 80.50 82 MET A O 1
ATOM 671 N N . SER A 1 83 ? 12.670 -0.412 -10.811 1.00 81.56 83 SER A N 1
ATOM 672 C CA . SER A 1 83 ? 11.953 -1.038 -11.922 1.00 81.56 83 SER A CA 1
ATOM 673 C C . SER A 1 83 ? 10.523 -1.409 -11.522 1.00 81.56 83 SER A C 1
ATOM 675 O O . SER A 1 83 ? 10.239 -1.724 -10.366 1.00 81.56 83 SER A O 1
ATOM 677 N N . GLU A 1 84 ? 9.627 -1.439 -12.507 1.00 82.50 84 GLU A N 1
ATOM 678 C CA . GLU A 1 84 ? 8.222 -1.815 -12.318 1.00 82.50 84 GLU A CA 1
ATOM 679 C C . GLU A 1 84 ? 8.079 -3.227 -11.713 1.00 82.50 84 GLU A C 1
ATOM 681 O O . GLU A 1 84 ? 7.270 -3.452 -10.817 1.00 82.50 84 GLU A O 1
ATOM 686 N N . GLU A 1 85 ? 8.937 -4.170 -12.115 1.00 82.88 85 GLU A N 1
ATOM 687 C C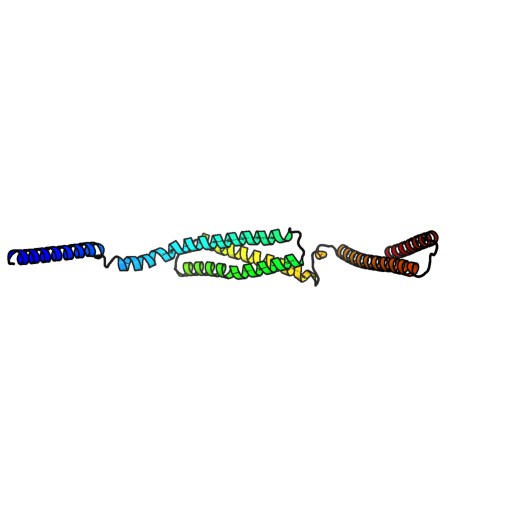A . GLU A 1 85 ? 8.988 -5.523 -11.544 1.00 82.88 85 GLU A CA 1
ATOM 688 C C . GLU A 1 85 ? 9.381 -5.512 -10.056 1.00 82.88 85 GLU A C 1
ATOM 690 O O . GLU A 1 85 ? 8.746 -6.177 -9.234 1.00 82.88 85 GLU A O 1
ATOM 695 N N . GLN A 1 86 ? 10.384 -4.714 -9.677 1.00 85.62 86 GLN A N 1
ATOM 696 C CA . GLN A 1 86 ? 10.783 -4.554 -8.275 1.00 85.62 86 GLN A CA 1
ATOM 697 C C . GLN A 1 86 ? 9.659 -3.930 -7.440 1.00 85.62 86 GLN A C 1
ATOM 699 O O . GLN A 1 86 ? 9.406 -4.373 -6.317 1.00 85.62 86 GLN A O 1
ATOM 704 N N . GLN A 1 87 ? 8.938 -2.962 -8.005 1.00 86.31 87 GLN A N 1
ATOM 705 C CA . GLN A 1 87 ? 7.795 -2.321 -7.362 1.00 86.31 87 GLN A CA 1
ATOM 706 C C . GLN A 1 87 ? 6.637 -3.313 -7.134 1.00 86.31 87 GLN A C 1
ATOM 708 O O . GLN A 1 87 ? 6.061 -3.351 -6.046 1.00 86.31 87 GLN A O 1
ATOM 713 N N . GLN A 1 88 ? 6.355 -4.211 -8.089 1.00 85.62 88 GLN A N 1
ATOM 714 C CA . GLN A 1 88 ? 5.374 -5.288 -7.881 1.00 85.62 88 GLN A CA 1
ATOM 715 C C . GLN A 1 88 ? 5.750 -6.212 -6.726 1.00 85.62 88 GLN A C 1
ATOM 717 O O . GLN A 1 88 ? 4.886 -6.624 -5.948 1.00 85.62 88 GLN A O 1
ATOM 722 N N . HIS A 1 89 ? 7.025 -6.592 -6.633 1.00 90.31 89 HIS A N 1
ATOM 723 C CA . HIS A 1 89 ? 7.493 -7.449 -5.550 1.00 90.31 89 HIS A CA 1
ATOM 724 C C . HIS A 1 89 ? 7.347 -6.768 -4.186 1.00 90.31 89 HIS A C 1
ATOM 726 O O . HIS A 1 89 ? 6.954 -7.438 -3.228 1.00 90.31 89 HIS A O 1
ATOM 732 N N . LEU A 1 90 ? 7.578 -5.452 -4.104 1.00 91.88 90 LEU A N 1
ATOM 733 C CA . LEU A 1 90 ? 7.292 -4.681 -2.894 1.00 91.88 90 LEU A CA 1
ATOM 734 C C . LEU A 1 90 ? 5.804 -4.693 -2.545 1.00 91.88 90 LEU A C 1
ATOM 736 O O . LEU A 1 90 ? 5.462 -5.069 -1.428 1.00 91.88 90 LEU A O 1
ATOM 740 N N . TYR A 1 91 ? 4.909 -4.382 -3.486 1.00 91.50 91 TYR A N 1
ATOM 741 C CA . TYR A 1 91 ? 3.473 -4.384 -3.190 1.00 91.50 91 TYR A CA 1
ATOM 742 C C . TYR A 1 91 ? 2.949 -5.764 -2.781 1.00 91.50 91 TYR A C 1
ATOM 744 O O . TYR A 1 91 ? 2.150 -5.873 -1.849 1.00 91.50 91 TYR A O 1
ATOM 752 N N . LYS A 1 92 ? 3.446 -6.841 -3.401 1.00 92.25 92 LYS A N 1
ATOM 753 C CA . LYS A 1 92 ? 3.150 -8.217 -2.967 1.00 92.25 92 LYS A CA 1
ATOM 754 C C . LYS 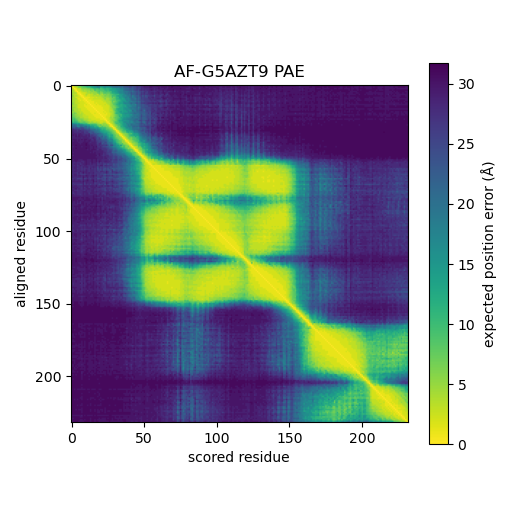A 1 92 ? 3.630 -8.468 -1.537 1.00 92.25 92 LYS A C 1
ATOM 756 O O . LYS A 1 92 ? 2.896 -9.061 -0.750 1.00 92.25 92 LYS A O 1
ATOM 761 N N . ARG A 1 93 ? 4.831 -8.000 -1.184 1.00 93.19 93 ARG A N 1
ATOM 762 C CA . ARG A 1 93 ? 5.365 -8.102 0.180 1.00 93.19 93 ARG A CA 1
ATOM 763 C C . ARG A 1 93 ? 4.498 -7.333 1.180 1.00 93.19 93 ARG A C 1
ATOM 765 O O . ARG A 1 93 ? 4.135 -7.908 2.201 1.00 93.19 93 ARG A O 1
ATOM 772 N N . TYR A 1 94 ? 4.107 -6.099 0.870 1.00 94.00 94 TYR A N 1
ATOM 773 C CA . TYR A 1 94 ? 3.224 -5.301 1.728 1.00 94.00 94 TYR A CA 1
ATOM 774 C C . TYR A 1 94 ? 1.845 -5.951 1.899 1.00 94.00 94 TYR A C 1
ATOM 776 O O . TYR A 1 94 ? 1.307 -5.972 3.001 1.00 94.00 94 TYR A O 1
ATOM 784 N N . SER A 1 95 ? 1.300 -6.579 0.852 1.00 92.75 95 SER A N 1
ATOM 785 C CA . SER A 1 95 ? 0.052 -7.350 0.951 1.00 92.75 95 SER A CA 1
ATOM 786 C C . SER A 1 95 ? 0.162 -8.539 1.914 1.00 92.75 95 SER A C 1
ATOM 788 O O . SER A 1 95 ? -0.797 -8.854 2.626 1.00 92.75 95 SER A O 1
ATOM 790 N N . VAL A 1 96 ? 1.311 -9.220 1.941 1.00 94.19 96 VAL A N 1
ATOM 791 C CA . VAL A 1 96 ? 1.568 -10.299 2.907 1.00 94.19 96 VAL A CA 1
ATOM 792 C C . VAL A 1 96 ? 1.686 -9.728 4.317 1.00 94.19 96 VAL A C 1
ATOM 794 O O . VAL A 1 96 ? 1.099 -10.275 5.246 1.00 94.19 96 VAL A O 1
ATOM 797 N N . GLU A 1 97 ? 2.384 -8.606 4.482 1.00 94.69 97 GLU A N 1
ATOM 798 C CA . GLU A 1 97 ? 2.550 -7.960 5.785 1.00 94.69 97 GLU A CA 1
ATOM 799 C C . GLU A 1 97 ? 1.216 -7.474 6.371 1.00 94.69 97 GLU A C 1
ATOM 801 O O . GLU A 1 97 ? 0.923 -7.745 7.536 1.00 94.69 97 GLU A O 1
ATOM 806 N N . MET A 1 98 ? 0.349 -6.893 5.534 1.00 93.81 98 MET A N 1
ATOM 807 C CA . MET A 1 98 ? -1.054 -6.613 5.862 1.00 93.81 98 MET A CA 1
ATOM 808 C C . MET A 1 98 ? -1.775 -7.869 6.354 1.00 93.81 98 MET A C 1
ATOM 810 O O . MET A 1 98 ? -2.430 -7.842 7.390 1.00 93.81 98 MET A O 1
ATOM 814 N N . SER A 1 99 ? -1.620 -9.001 5.666 1.00 92.12 99 SER A N 1
ATOM 815 C CA . SER A 1 99 ? -2.280 -10.254 6.063 1.00 92.12 99 SER A CA 1
ATOM 816 C C . SER A 1 99 ? -1.797 -10.768 7.425 1.00 92.12 99 SER A C 1
ATOM 818 O O . SER A 1 99 ? -2.599 -11.270 8.208 1.00 92.12 99 SER A O 1
ATOM 820 N N . ILE A 1 100 ? -0.509 -10.606 7.745 1.00 93.38 100 ILE A N 1
ATOM 821 C CA . ILE A 1 100 ? 0.049 -10.962 9.061 1.00 93.38 100 ILE A CA 1
ATOM 822 C C . ILE A 1 100 ? -0.528 -10.046 10.146 1.00 93.38 100 ILE A C 1
ATOM 824 O O . ILE A 1 100 ? -0.966 -10.511 11.200 1.00 93.38 100 ILE A O 1
ATOM 828 N N . ARG A 1 101 ? -0.577 -8.738 9.882 1.00 92.12 101 ARG A N 1
ATOM 829 C CA . ARG A 1 101 ? -1.084 -7.733 10.827 1.00 92.12 101 ARG A CA 1
ATOM 830 C C . ARG A 1 101 ? -2.606 -7.767 10.987 1.00 92.12 101 ARG A C 1
ATOM 832 O O . ARG A 1 101 ? -3.117 -7.318 12.011 1.00 92.12 101 ARG A O 1
ATOM 839 N N . HIS A 1 102 ? -3.326 -8.378 10.046 1.00 91.44 102 HIS A N 1
ATOM 840 C CA . HIS A 1 102 ? -4.770 -8.596 10.136 1.00 91.44 102 HIS A CA 1
ATOM 841 C C . HIS A 1 102 ? -5.164 -9.392 11.389 1.00 91.44 102 HIS A C 1
ATOM 843 O O . HIS A 1 102 ? -6.235 -9.166 11.957 1.00 91.44 102 HIS A O 1
ATOM 849 N N . LEU A 1 103 ? -4.301 -10.303 11.856 1.00 90.00 103 LEU A N 1
ATOM 850 C CA . LEU A 1 103 ? -4.542 -11.037 13.098 1.00 90.00 103 LEU A CA 1
ATOM 851 C C . LEU A 1 103 ? -4.662 -10.074 14.286 1.00 90.00 103 LEU A C 1
ATOM 853 O O . LEU A 1 103 ? -5.650 -10.126 15.011 1.00 90.00 103 LEU A O 1
ATOM 857 N N . LYS A 1 104 ? -3.726 -9.125 14.406 1.00 90.25 104 LYS A N 1
ATOM 858 C CA . LYS A 1 104 ? -3.724 -8.116 15.473 1.00 90.25 104 LYS A CA 1
ATOM 859 C C . LYS A 1 104 ? -4.931 -7.177 15.384 1.00 90.25 104 LYS A C 1
ATOM 861 O O . LYS A 1 104 ? -5.552 -6.878 16.400 1.00 90.25 104 LYS A O 1
ATOM 866 N N . LYS A 1 105 ? -5.343 -6.797 14.167 1.00 91.50 105 LYS A N 1
ATOM 867 C CA . LYS A 1 105 ? -6.615 -6.086 13.935 1.00 91.50 105 LYS A CA 1
ATOM 868 C C . LYS A 1 105 ? -7.814 -6.890 14.453 1.00 91.50 105 LYS A C 1
ATOM 870 O O . LYS A 1 105 ? -8.685 -6.345 15.121 1.00 91.50 105 LYS A O 1
ATOM 875 N N . THR A 1 106 ? -7.861 -8.189 14.165 1.00 91.31 106 THR A N 1
ATOM 876 C CA . THR A 1 106 ? -8.969 -9.065 14.580 1.00 91.31 106 THR A CA 1
ATOM 877 C C . THR A 1 106 ? -9.014 -9.237 16.100 1.00 91.31 106 THR A C 1
ATOM 879 O O . THR A 1 106 ? -10.093 -9.219 16.688 1.00 91.31 106 THR A O 1
ATOM 882 N N . GLU A 1 107 ? -7.857 -9.353 16.752 1.00 89.69 107 GLU A N 1
ATOM 883 C CA . GLU A 1 107 ? -7.749 -9.395 18.214 1.00 89.69 107 GLU A CA 1
ATOM 884 C C . GLU A 1 107 ? -8.252 -8.095 18.854 1.00 89.69 107 GLU A C 1
ATOM 886 O O . GLU A 1 107 ? -9.052 -8.150 19.790 1.00 89.69 107 GLU A O 1
ATOM 891 N N . LEU A 1 108 ? -7.869 -6.934 18.307 1.00 89.81 108 LEU A N 1
ATOM 892 C CA . LEU A 1 108 ? -8.352 -5.624 18.751 1.00 89.81 108 LEU A CA 1
ATOM 893 C C . LEU A 1 108 ? -9.887 -5.521 18.651 1.00 89.81 108 LEU A C 1
ATOM 895 O O . LEU A 1 108 ? -10.551 -5.137 19.614 1.00 89.81 108 LEU A O 1
ATOM 899 N N . LEU A 1 109 ? -10.468 -5.951 17.526 1.00 89.19 109 LEU A N 1
ATOM 900 C CA . LEU A 1 109 ? -11.925 -6.007 17.334 1.00 89.19 109 LEU A CA 1
ATOM 901 C C . LEU A 1 109 ? -12.602 -6.990 18.300 1.00 89.19 109 LEU A C 1
ATOM 903 O O . LEU A 1 109 ? -13.665 -6.702 18.848 1.00 89.19 109 LEU A O 1
ATOM 907 N N . SER A 1 110 ? -11.979 -8.142 18.558 1.00 87.75 110 SER A N 1
ATOM 908 C CA . SER A 1 110 ? -12.495 -9.118 19.520 1.00 87.75 110 SER A CA 1
ATOM 909 C C . SER A 1 110 ? -12.519 -8.560 20.944 1.00 87.75 110 SER A C 1
ATOM 911 O O . SER A 1 110 ? -13.436 -8.888 21.700 1.00 87.75 110 SER A O 1
ATOM 913 N N . LYS A 1 111 ? -11.545 -7.721 21.324 1.00 86.94 111 LYS A N 1
ATOM 914 C CA . LYS A 1 111 ? -11.538 -7.029 22.623 1.00 86.94 111 LYS A CA 1
ATOM 915 C C . LYS A 1 111 ? -12.704 -6.045 22.730 1.00 86.94 111 LYS A C 1
ATOM 917 O O . LYS A 1 111 ? -13.409 -6.058 23.736 1.00 86.94 111 LYS A O 1
ATOM 922 N N . VAL A 1 112 ? -12.977 -5.271 21.678 1.00 85.81 112 VAL A N 1
ATOM 923 C CA . VAL A 1 112 ? -14.125 -4.342 21.611 1.00 85.81 112 VAL A CA 1
ATOM 924 C C . VAL A 1 112 ? -15.449 -5.091 21.773 1.00 85.81 112 VAL A C 1
ATOM 926 O O . VAL A 1 112 ? -16.304 -4.701 22.568 1.00 85.81 112 VAL A O 1
ATOM 929 N N . GLU A 1 113 ? -15.608 -6.210 21.067 1.00 85.69 113 GLU A N 1
ATOM 930 C CA . GLU A 1 113 ? -16.803 -7.052 21.163 1.00 85.69 113 GLU A CA 1
ATOM 931 C C . GLU A 1 113 ? -16.949 -7.710 22.545 1.00 85.69 113 GLU A C 1
ATOM 933 O O . GLU A 1 113 ? -18.065 -7.853 23.049 1.00 85.69 113 GLU A O 1
ATOM 938 N N . ALA A 1 114 ? -15.842 -8.078 23.198 1.00 83.88 114 ALA A N 1
ATOM 939 C CA . ALA A 1 114 ? -15.862 -8.574 24.572 1.00 83.88 114 ALA A CA 1
ATOM 940 C C . ALA A 1 114 ? -16.310 -7.486 25.565 1.00 83.88 114 ALA A C 1
ATOM 942 O O . ALA A 1 114 ? -17.143 -7.762 26.429 1.00 83.88 114 ALA A O 1
ATOM 943 N N . LEU A 1 115 ? -15.834 -6.247 25.400 1.00 79.88 115 LEU A N 1
ATOM 944 C CA . LEU A 1 115 ? -16.254 -5.096 26.208 1.00 79.88 115 LEU A CA 1
ATOM 945 C C . LEU A 1 115 ? -17.743 -4.776 26.009 1.00 79.88 115 LEU A C 1
ATOM 947 O O . LEU A 1 115 ? -18.470 -4.575 26.983 1.00 79.88 115 LEU A O 1
ATOM 951 N N . LYS A 1 116 ? -18.223 -4.834 24.761 1.00 80.25 116 LYS A N 1
ATOM 952 C CA . LYS A 1 116 ? -19.639 -4.656 24.402 1.00 80.25 116 LYS A CA 1
ATOM 953 C C . LYS A 1 116 ? -20.538 -5.725 25.027 1.00 80.25 116 LYS A C 1
ATOM 955 O O . LYS A 1 116 ? -21.600 -5.411 25.559 1.00 80.25 116 LYS A O 1
ATOM 960 N N . LYS A 1 117 ? -20.113 -6.994 25.002 1.00 79.50 117 LYS A N 1
ATOM 961 C CA . LYS A 1 117 ? -20.831 -8.110 25.648 1.00 79.50 117 LYS A CA 1
ATOM 962 C C . LYS A 1 117 ? -20.773 -8.049 27.174 1.00 79.50 117 LYS A C 1
ATOM 964 O O . LYS A 1 117 ? -21.692 -8.534 27.826 1.00 79.50 117 LYS A O 1
ATOM 969 N N . GLY A 1 118 ? -19.731 -7.435 27.731 1.00 71.19 118 GLY A N 1
ATOM 970 C CA . GLY A 1 118 ? -19.562 -7.200 29.165 1.00 71.19 118 GLY A CA 1
ATOM 971 C C . GLY A 1 118 ? -20.524 -6.168 29.765 1.00 71.19 118 GLY A C 1
ATOM 972 O O . GLY A 1 118 ? -20.462 -5.928 30.967 1.00 71.19 118 GLY A O 1
ATOM 973 N N . GLY A 1 119 ? -21.412 -5.562 28.966 1.00 59.97 119 GLY A N 1
ATOM 974 C CA . GLY A 1 119 ? -22.432 -4.621 29.444 1.00 59.97 119 GLY A CA 1
ATOM 975 C C . GLY A 1 119 ? -21.902 -3.223 29.773 1.00 59.97 119 GLY A C 1
ATOM 976 O O . GLY A 1 119 ? -22.640 -2.405 30.321 1.00 59.97 119 GLY A O 1
ATOM 977 N N . VAL A 1 120 ? -20.643 -2.930 29.435 1.00 64.38 120 VAL A N 1
ATOM 978 C CA . VAL A 1 120 ? -20.067 -1.587 29.552 1.00 64.38 120 VAL A CA 1
ATOM 979 C C . VAL A 1 120 ? -20.610 -0.738 28.401 1.00 64.38 120 VAL A C 1
ATOM 981 O O . VAL A 1 120 ? -20.515 -1.135 27.240 1.00 64.38 120 VAL A O 1
ATOM 984 N N . LEU A 1 121 ? -21.195 0.424 28.715 1.00 62.91 121 LEU A N 1
ATOM 985 C CA . LEU A 1 121 ? -21.530 1.445 27.718 1.00 62.91 121 LEU A CA 1
ATOM 986 C C . LEU A 1 121 ? -20.247 1.802 26.968 1.00 62.91 121 LEU A C 1
ATOM 988 O O . LEU A 1 121 ? -19.344 2.412 27.539 1.00 62.91 121 LEU A O 1
ATOM 992 N N . LEU A 1 122 ? -20.158 1.352 25.716 1.00 67.50 122 LEU A N 1
ATOM 993 C CA . LEU A 1 122 ? -18.972 1.542 24.900 1.00 67.50 122 LEU A CA 1
ATOM 994 C C . LEU A 1 122 ? -18.776 3.053 24.692 1.00 67.50 122 LEU A C 1
ATOM 996 O O . LEU A 1 122 ? -19.703 3.708 24.207 1.00 67.50 122 LEU A O 1
ATOM 1000 N N . PRO A 1 123 ? -17.624 3.629 25.070 1.00 77.19 123 PRO A N 1
ATOM 1001 C CA . PRO A 1 123 ? -17.347 5.026 24.772 1.00 77.19 123 PRO A CA 1
ATOM 1002 C C . PRO A 1 123 ? -17.421 5.242 23.255 1.00 77.19 123 PRO A C 1
ATOM 1004 O O . PRO A 1 123 ? -16.818 4.472 22.510 1.00 77.19 123 PRO A O 1
ATOM 1007 N N . ASN A 1 124 ? -18.135 6.273 22.789 1.00 78.44 124 ASN A N 1
ATOM 1008 C CA . ASN A 1 124 ? -18.224 6.579 21.351 1.00 78.44 124 ASN A CA 1
ATOM 1009 C C . ASN A 1 124 ? -16.837 6.746 20.706 1.00 78.44 124 ASN A C 1
ATOM 1011 O O . ASN A 1 124 ? -16.638 6.297 19.585 1.00 78.44 124 ASN A O 1
ATOM 1015 N N . ASP A 1 125 ? -15.868 7.285 21.450 1.00 83.69 125 ASP A N 1
ATOM 1016 C CA . ASP A 1 125 ? -14.457 7.388 21.044 1.00 83.69 125 ASP A CA 1
ATOM 1017 C C . ASP A 1 125 ? -13.854 6.036 20.614 1.00 83.69 125 ASP A C 1
ATOM 1019 O O . ASP A 1 125 ? -13.102 5.952 19.649 1.00 83.69 125 ASP A O 1
ATOM 1023 N N . LEU A 1 126 ? -14.227 4.942 21.285 1.00 85.00 126 LEU A N 1
ATOM 1024 C CA . LEU A 1 126 ? -13.722 3.604 20.978 1.00 85.00 126 LEU A CA 1
ATOM 1025 C C . LEU A 1 126 ? -14.334 3.040 19.687 1.00 85.00 126 LEU A C 1
ATOM 1027 O O . LEU A 1 126 ? -13.649 2.350 18.933 1.00 85.00 126 LEU A O 1
ATOM 1031 N N . LEU A 1 127 ? -15.607 3.349 19.421 1.00 85.31 127 LEU A N 1
ATOM 1032 C CA . LEU A 1 127 ? -16.264 3.020 18.151 1.00 85.31 127 LEU A CA 1
ATOM 1033 C C . LEU A 1 127 ? -15.638 3.802 16.996 1.00 85.31 127 LEU A C 1
ATOM 1035 O O . LEU A 1 127 ? -15.242 3.191 16.011 1.00 85.31 127 LEU A O 1
ATOM 1039 N N . GLU A 1 128 ? -15.458 5.115 17.156 1.00 89.00 128 GLU A N 1
ATOM 1040 C CA . GLU A 1 128 ? -14.818 5.967 16.147 1.00 89.00 128 GLU A CA 1
ATOM 1041 C C . GLU A 1 128 ? -13.394 5.500 15.821 1.00 89.00 128 GLU A C 1
ATOM 1043 O O . GLU A 1 128 ? -13.009 5.445 14.653 1.00 89.00 128 GLU A O 1
ATOM 1048 N N . LYS A 1 129 ? -12.621 5.091 16.833 1.00 91.69 129 LYS A N 1
ATOM 1049 C CA . LYS A 1 129 ? -11.296 4.474 16.665 1.00 91.69 129 LYS A CA 1
ATOM 1050 C C . LYS A 1 129 ? -11.364 3.183 15.844 1.00 91.69 129 LYS A C 1
ATOM 1052 O O . LYS A 1 129 ? -10.615 3.007 14.883 1.00 91.69 129 LYS A O 1
ATOM 1057 N N . VAL A 1 130 ? -12.268 2.272 16.198 1.00 90.94 130 VAL A N 1
ATOM 1058 C CA . VAL A 1 130 ? -12.457 1.007 15.470 1.00 90.94 130 VAL A CA 1
ATOM 1059 C C . VAL A 1 130 ? -12.850 1.250 14.014 1.00 90.94 130 VAL A C 1
ATOM 1061 O O . VAL A 1 130 ? -12.282 0.620 13.117 1.00 90.94 130 VAL A O 1
ATOM 1064 N N . ASP A 1 131 ? -13.779 2.172 13.778 1.00 91.75 131 ASP A N 1
ATOM 1065 C CA . ASP A 1 131 ? -14.220 2.551 12.440 1.00 91.75 131 ASP A CA 1
ATOM 1066 C C . ASP A 1 131 ? -13.068 3.182 11.651 1.00 91.75 131 ASP A C 1
ATOM 1068 O O . ASP A 1 131 ? -12.789 2.746 10.536 1.00 91.75 131 ASP A O 1
ATOM 1072 N N . SER A 1 132 ? -12.296 4.083 12.265 1.00 94.81 132 SER A N 1
ATOM 1073 C CA . SER A 1 132 ? -11.113 4.705 11.652 1.00 94.81 132 SER A CA 1
ATOM 1074 C C . SER A 1 132 ? -10.070 3.671 11.218 1.00 94.81 132 SER A C 1
ATOM 1076 O O . SER A 1 132 ? -9.574 3.720 10.089 1.00 94.81 132 SER A O 1
ATOM 1078 N N . ILE A 1 133 ? -9.746 2.694 12.078 1.00 94.12 133 ILE A N 1
ATOM 1079 C CA . ILE A 1 133 ? -8.841 1.589 11.719 1.00 94.12 133 ILE A CA 1
ATOM 1080 C C . ILE A 1 133 ? -9.421 0.768 10.573 1.00 94.12 133 ILE A C 1
ATOM 1082 O O . ILE A 1 133 ? -8.683 0.396 9.661 1.00 94.12 133 ILE A O 1
ATOM 1086 N N . ASN A 1 134 ? -10.717 0.455 10.607 1.00 93.75 134 ASN A N 1
ATOM 1087 C CA . ASN A 1 134 ? -11.355 -0.321 9.550 1.00 93.75 134 ASN A CA 1
ATOM 1088 C C . ASN A 1 134 ? -11.304 0.407 8.208 1.00 93.75 134 ASN A C 1
ATOM 1090 O O . ASN A 1 134 ? -10.852 -0.183 7.228 1.00 93.75 134 ASN A O 1
ATOM 1094 N N . GLU A 1 135 ? -11.700 1.676 8.173 1.00 95.19 135 GLU A N 1
ATOM 1095 C CA . GLU A 1 135 ? -11.673 2.508 6.973 1.00 95.19 135 GLU A CA 1
ATOM 1096 C C . GLU A 1 135 ? -10.260 2.624 6.405 1.00 95.19 135 GLU A C 1
ATOM 1098 O O . GLU A 1 135 ? -10.047 2.349 5.222 1.00 95.19 135 GLU A O 1
ATOM 1103 N N . LYS A 1 136 ? -9.272 2.953 7.246 1.00 95.00 136 LYS A N 1
ATOM 1104 C CA . LYS A 1 136 ? -7.878 3.093 6.810 1.00 95.00 136 LYS A CA 1
ATOM 1105 C C . LYS A 1 136 ? -7.301 1.769 6.311 1.00 95.00 136 LYS A C 1
ATOM 1107 O O . LYS A 1 136 ? -6.613 1.741 5.293 1.00 95.00 136 LYS A O 1
ATOM 1112 N N . TRP A 1 137 ? -7.614 0.663 6.983 1.00 95.12 137 TRP A N 1
ATOM 1113 C CA . TRP A 1 137 ? -7.191 -0.676 6.573 1.00 95.12 137 TRP A CA 1
ATOM 1114 C C . TRP A 1 137 ? -7.765 -1.072 5.209 1.00 95.12 137 TRP A C 1
ATOM 1116 O O . TRP A 1 137 ? -7.039 -1.585 4.355 1.00 95.12 137 TRP A O 1
ATOM 1126 N N . GLU A 1 138 ? -9.060 -0.833 4.991 1.00 94.56 138 GLU A N 1
ATOM 1127 C CA . GLU A 1 138 ? -9.716 -1.124 3.715 1.00 94.56 138 GLU A CA 1
ATOM 1128 C C . GLU A 1 138 ? -9.207 -0.217 2.595 1.00 94.56 138 GLU A C 1
ATOM 1130 O O . GLU A 1 138 ? -8.965 -0.701 1.487 1.00 94.56 138 GLU A O 1
ATOM 1135 N N . LEU A 1 139 ? -8.981 1.068 2.883 1.00 94.38 139 LEU A N 1
ATOM 1136 C CA . LEU A 1 139 ? -8.391 2.012 1.940 1.00 94.38 139 LEU A CA 1
ATOM 1137 C C . LEU A 1 139 ? -6.989 1.561 1.525 1.00 94.38 139 LEU A C 1
ATOM 1139 O O . LEU A 1 139 ? -6.726 1.419 0.334 1.00 94.38 139 LEU A O 1
ATOM 1143 N N . LEU A 1 140 ? -6.116 1.251 2.486 1.00 93.62 140 LEU A N 1
ATOM 1144 C CA . LEU A 1 140 ? -4.760 0.776 2.215 1.00 93.62 140 LEU A CA 1
ATOM 1145 C C . LEU A 1 140 ? -4.773 -0.551 1.441 1.00 93.62 140 LEU A C 1
ATOM 1147 O O . LEU A 1 140 ? -4.022 -0.730 0.481 1.00 93.62 140 LEU A O 1
ATOM 1151 N N . GLY A 1 141 ? -5.669 -1.471 1.810 1.00 92.31 141 GLY A N 1
ATOM 1152 C CA . GLY A 1 141 ? -5.864 -2.735 1.104 1.00 92.31 141 GLY A CA 1
ATOM 1153 C C . GLY A 1 141 ? -6.359 -2.546 -0.332 1.00 92.31 141 GLY A C 1
ATOM 1154 O O . GLY A 1 141 ? -5.917 -3.259 -1.235 1.00 92.31 141 GLY A O 1
ATOM 1155 N N . LYS A 1 142 ? -7.251 -1.579 -0.568 1.00 91.94 142 LYS A N 1
ATOM 1156 C CA . LYS A 1 142 ? -7.719 -1.203 -1.905 1.00 91.94 142 LYS A CA 1
ATOM 1157 C C . LYS A 1 142 ? -6.587 -0.592 -2.726 1.00 91.94 142 LYS A C 1
ATOM 1159 O O . LYS A 1 142 ? -6.334 -1.094 -3.816 1.00 91.94 142 LYS A O 1
ATOM 1164 N N . THR A 1 143 ? -5.860 0.379 -2.178 1.00 90.75 143 THR A N 1
ATOM 1165 C CA . THR A 1 143 ? -4.703 1.005 -2.831 1.00 90.75 143 THR A CA 1
ATOM 1166 C C . THR A 1 143 ? -3.655 -0.035 -3.217 1.00 90.75 143 THR A C 1
ATOM 1168 O O . THR A 1 143 ? -3.186 -0.045 -4.349 1.00 90.75 143 THR A O 1
ATOM 1171 N N . LEU A 1 144 ? -3.318 -0.975 -2.327 1.00 90.19 144 LEU A N 1
ATOM 1172 C CA . LEU A 1 144 ? -2.384 -2.061 -2.642 1.00 90.19 144 LEU A CA 1
ATOM 1173 C C . LEU A 1 144 ? -2.894 -2.961 -3.772 1.00 90.19 144 LEU A C 1
ATOM 1175 O O . LEU A 1 144 ? -2.120 -3.326 -4.655 1.00 90.19 144 LEU A O 1
ATOM 1179 N N . ARG A 1 145 ? -4.184 -3.317 -3.772 1.00 88.69 145 ARG A N 1
ATOM 1180 C CA . ARG A 1 145 ? -4.779 -4.117 -4.855 1.00 88.69 145 ARG A CA 1
ATOM 1181 C C . ARG A 1 145 ? -4.754 -3.377 -6.184 1.00 88.69 145 ARG A C 1
ATOM 1183 O O . ARG A 1 145 ? -4.369 -3.990 -7.171 1.00 88.69 145 ARG A O 1
ATOM 1190 N N . GLU A 1 146 ? -5.113 -2.097 -6.195 1.00 87.00 146 GLU A N 1
ATOM 1191 C CA . GLU A 1 146 ? -5.045 -1.235 -7.378 1.00 87.00 146 GLU A CA 1
ATOM 1192 C C . GLU A 1 146 ? -3.611 -1.158 -7.892 1.00 87.00 146 GLU A C 1
ATOM 1194 O O . GLU A 1 146 ? -3.367 -1.501 -9.035 1.00 87.00 146 GLU A O 1
ATOM 1199 N N . LYS A 1 147 ? -2.625 -0.883 -7.034 1.00 84.50 147 LYS A N 1
ATOM 1200 C CA . LYS A 1 147 ? -1.213 -0.853 -7.438 1.00 84.50 147 LYS A CA 1
ATOM 1201 C C . LYS A 1 147 ? -0.720 -2.199 -7.982 1.00 84.50 147 LYS A C 1
ATOM 1203 O O . LYS A 1 147 ? -0.005 -2.232 -8.980 1.00 84.50 147 LYS A O 1
ATOM 1208 N N . ILE A 1 148 ? -1.104 -3.327 -7.382 1.00 84.12 148 ILE A N 1
ATOM 1209 C CA . ILE A 1 148 ? -0.749 -4.663 -7.896 1.00 84.12 148 ILE A CA 1
ATOM 1210 C C . ILE A 1 148 ? -1.438 -4.929 -9.243 1.00 84.12 148 ILE A C 1
ATOM 1212 O O . ILE A 1 148 ? -0.808 -5.476 -10.149 1.00 84.12 148 ILE A O 1
ATOM 1216 N N . GLN A 1 149 ? -2.710 -4.548 -9.386 1.00 76.25 149 GLN A N 1
ATOM 1217 C CA . GLN A 1 149 ? -3.508 -4.761 -10.594 1.00 76.25 149 GLN A CA 1
ATOM 1218 C C . GLN A 1 149 ? -3.121 -3.828 -11.735 1.00 76.25 149 GLN A C 1
ATOM 1220 O O . GLN A 1 149 ? -2.951 -4.327 -12.836 1.00 76.25 149 GLN A O 1
ATOM 1225 N N . ASP A 1 150 ? -2.900 -2.540 -11.494 1.00 65.44 150 ASP A N 1
ATOM 1226 C CA . ASP A 1 150 ? -2.393 -1.571 -12.473 1.00 65.44 150 ASP A CA 1
ATOM 1227 C C . ASP A 1 150 ? -1.083 -2.067 -13.088 1.00 65.44 150 ASP A C 1
ATOM 1229 O O . ASP A 1 150 ? -0.861 -1.959 -14.294 1.00 65.44 150 ASP A O 1
ATOM 1233 N N . THR A 1 151 ? -0.250 -2.719 -12.272 1.00 56.88 151 THR A N 1
ATOM 1234 C CA . THR A 1 151 ? 1.006 -3.292 -12.751 1.00 56.88 151 THR A CA 1
ATOM 1235 C C . THR A 1 151 ? 0.834 -4.669 -13.421 1.00 56.88 151 THR A C 1
ATOM 1237 O O . THR A 1 151 ? 1.571 -5.007 -14.346 1.00 56.88 151 THR A O 1
ATOM 1240 N N . MET A 1 152 ? -0.148 -5.489 -13.014 1.00 50.12 152 MET A N 1
ATOM 1241 C CA . MET A 1 152 ? -0.458 -6.783 -13.657 1.00 50.12 152 MET A CA 1
ATOM 1242 C C . MET A 1 152 ? -1.268 -6.644 -14.961 1.00 50.12 152 MET A C 1
ATOM 1244 O O . MET A 1 152 ? -1.071 -7.418 -15.898 1.00 50.12 152 MET A O 1
ATOM 1248 N N . ALA A 1 153 ? -2.132 -5.635 -15.061 1.00 46.84 153 ALA A N 1
ATOM 1249 C CA . ALA A 1 153 ? -2.862 -5.245 -16.267 1.00 46.84 153 ALA A CA 1
ATOM 1250 C C . ALA A 1 153 ? -1.935 -4.621 -17.330 1.00 46.84 153 ALA A C 1
ATOM 1252 O O . ALA A 1 153 ? -2.308 -4.513 -18.501 1.00 46.84 153 ALA A O 1
ATOM 1253 N N . GLY A 1 154 ? -0.679 -4.338 -16.964 1.00 44.28 154 GLY A N 1
ATOM 1254 C CA . GLY A 1 154 ? 0.405 -3.899 -17.845 1.00 44.28 154 GLY A CA 1
ATOM 1255 C C . GLY A 1 154 ? 0.830 -4.888 -18.942 1.00 44.28 154 GLY A C 1
ATOM 1256 O O . GLY A 1 154 ? 1.707 -4.559 -19.734 1.00 44.28 154 GLY A O 1
ATOM 1257 N N . HIS A 1 155 ? 0.212 -6.072 -19.054 1.00 46.22 155 HIS A N 1
ATOM 1258 C CA . HIS A 1 155 ? 0.365 -6.961 -20.221 1.00 46.22 155 HIS A CA 1
ATOM 1259 C C . HIS A 1 155 ? -0.953 -7.349 -20.909 1.00 46.22 155 HIS A C 1
ATOM 1261 O O . HIS A 1 155 ? -0.953 -8.157 -21.839 1.00 46.22 155 HIS A O 1
ATOM 1267 N N . SER A 1 156 ? -2.087 -6.759 -20.524 1.00 43.25 156 SER A N 1
ATOM 1268 C CA . SER A 1 156 ? -3.361 -6.949 -21.228 1.00 43.25 156 SER A CA 1
ATOM 1269 C C . SER A 1 156 ? -4.257 -5.716 -21.094 1.00 43.25 156 SER A C 1
ATOM 1271 O O . SER A 1 156 ? -5.276 -5.746 -20.422 1.00 43.25 156 SER A O 1
ATOM 1273 N N . GLY A 1 157 ? -3.890 -4.636 -21.787 1.00 41.81 157 GLY A N 1
ATOM 1274 C CA . GLY A 1 157 ? -4.870 -3.670 -22.295 1.00 41.81 157 GLY A CA 1
ATOM 1275 C C . GLY A 1 157 ? -4.791 -2.234 -21.781 1.00 41.81 157 GLY A C 1
ATOM 1276 O O . GLY A 1 157 ? -4.966 -1.349 -22.608 1.00 41.81 157 GLY A O 1
ATOM 1277 N N . SER A 1 158 ? -4.476 -1.976 -20.508 1.00 48.06 158 SER A N 1
ATOM 1278 C CA . SER A 1 158 ? -4.640 -0.626 -19.930 1.00 48.06 158 SER A CA 1
ATOM 1279 C C . SER A 1 158 ? -3.551 -0.271 -18.906 1.00 48.06 158 SER A C 1
ATOM 1281 O O . SER A 1 158 ? -3.774 -0.269 -17.700 1.00 48.06 158 SER A O 1
ATOM 1283 N N . GLY A 1 159 ? -2.337 0.012 -19.383 1.00 40.00 159 GLY A N 1
ATOM 1284 C CA . GLY A 1 159 ? -1.359 0.788 -18.605 1.00 40.00 159 GLY A CA 1
ATOM 1285 C C . GLY A 1 159 ? -1.616 2.298 -18.761 1.00 40.00 159 GLY A C 1
ATOM 1286 O O . GLY A 1 159 ? -2.547 2.671 -19.476 1.00 40.00 159 GLY A O 1
ATOM 1287 N N . PRO A 1 160 ? -0.747 3.194 -18.249 1.00 45.78 160 PRO A N 1
ATOM 1288 C CA . PRO A 1 160 ? -0.851 4.665 -18.388 1.00 45.78 160 PRO A CA 1
ATOM 1289 C C . PRO A 1 160 ? -0.925 5.194 -19.843 1.00 45.78 160 PRO A C 1
ATOM 1291 O O . PRO A 1 160 ? -1.014 6.397 -20.077 1.00 45.78 160 PRO A O 1
ATOM 1294 N N . ARG A 1 161 ? -0.938 4.295 -20.837 1.00 47.44 161 ARG A N 1
ATOM 1295 C CA . ARG A 1 161 ? -1.358 4.541 -22.221 1.00 47.44 161 ARG A CA 1
ATOM 1296 C C . ARG A 1 161 ? -2.830 4.933 -22.375 1.00 47.44 161 ARG A C 1
ATOM 1298 O O . ARG A 1 161 ? -3.131 5.542 -23.391 1.00 47.44 161 ARG A O 1
ATOM 1305 N N . ASP A 1 162 ? -3.706 4.645 -21.413 1.00 43.69 162 ASP A N 1
ATOM 1306 C CA . ASP A 1 162 ? -5.123 5.051 -21.487 1.00 43.69 162 ASP A CA 1
ATOM 1307 C C . ASP A 1 162 ? -5.375 6.513 -21.080 1.00 43.69 162 ASP A C 1
ATOM 1309 O O . ASP A 1 162 ? -6.476 7.029 -21.252 1.00 43.69 162 ASP A O 1
ATOM 1313 N N . LEU A 1 163 ? -4.344 7.231 -20.618 1.00 48.97 163 LEU A N 1
ATOM 1314 C CA . LEU A 1 163 ? -4.390 8.693 -20.458 1.00 48.97 163 LEU A CA 1
ATOM 1315 C C . LEU A 1 163 ? -3.998 9.441 -21.739 1.00 48.97 163 LEU A C 1
ATOM 1317 O O . LEU A 1 163 ? -4.003 10.672 -21.786 1.00 48.97 163 LEU A O 1
ATOM 1321 N N . LEU A 1 164 ? -3.635 8.705 -22.787 1.00 51.41 164 LEU A N 1
ATOM 1322 C CA . LEU A 1 164 ? -3.233 9.249 -24.066 1.00 51.41 164 LEU A CA 1
ATOM 1323 C C . LEU A 1 164 ? -4.373 9.030 -25.061 1.00 51.41 164 LEU A C 1
ATOM 1325 O O . LEU A 1 164 ? -4.809 7.905 -25.286 1.00 51.41 164 LEU A O 1
ATOM 1329 N N . SER A 1 165 ? -4.858 10.132 -25.647 1.00 53.56 165 SER A N 1
ATOM 1330 C CA . SER A 1 165 ? -5.786 10.125 -26.785 1.00 53.56 165 SER A CA 1
ATOM 1331 C C . SER A 1 165 ? -5.411 9.012 -27.784 1.00 53.56 165 SER A C 1
ATOM 1333 O O . SER A 1 165 ? -4.218 8.765 -27.980 1.00 53.56 165 SER A O 1
ATOM 1335 N N . PRO A 1 166 ? -6.375 8.347 -28.451 1.00 60.72 166 PRO A N 1
ATOM 1336 C CA . PRO A 1 166 ? -6.105 7.270 -29.415 1.00 60.72 166 PRO A CA 1
ATOM 1337 C C . PRO A 1 166 ? -4.960 7.569 -30.402 1.00 60.72 166 PRO A C 1
ATOM 1339 O O . PRO A 1 166 ? -4.216 6.670 -30.801 1.00 60.72 166 PRO A O 1
ATOM 1342 N N . GLU A 1 167 ? -4.771 8.847 -30.732 1.00 60.75 167 GLU A N 1
ATOM 1343 C CA . GLU A 1 167 ? -3.675 9.360 -31.551 1.00 60.75 167 GLU A CA 1
ATOM 1344 C C . GLU A 1 167 ? -2.285 9.218 -30.904 1.00 60.75 167 GLU A C 1
ATOM 1346 O O . GLU A 1 167 ? -1.348 8.713 -31.524 1.00 60.75 167 GLU A O 1
ATOM 1351 N N . SER A 1 168 ? -2.123 9.596 -29.636 1.00 66.62 168 SER A N 1
ATOM 1352 C CA . SER A 1 168 ? -0.841 9.469 -28.938 1.00 66.62 168 SER A CA 1
ATOM 1353 C C . SER A 1 168 ? -0.482 8.008 -28.655 1.00 66.62 168 SER A C 1
ATOM 1355 O O . SER A 1 168 ? 0.691 7.644 -28.750 1.00 66.62 168 SER A O 1
ATOM 1357 N N . GLY A 1 169 ? -1.465 7.131 -28.428 1.00 69.75 169 GLY A N 1
ATOM 1358 C CA . GLY A 1 169 ? -1.234 5.683 -28.353 1.00 69.75 169 GLY A CA 1
ATOM 1359 C C . GLY A 1 169 ? -0.716 5.079 -29.670 1.00 69.75 169 GLY A C 1
ATOM 1360 O O . GLY A 1 169 ? 0.180 4.225 -29.656 1.00 69.75 169 GLY A O 1
ATOM 1361 N N . SER A 1 170 ? -1.236 5.552 -30.808 1.00 75.56 170 SER A N 1
ATOM 1362 C CA . SER A 1 170 ? -0.771 5.181 -32.153 1.00 75.56 170 SER A CA 1
ATOM 1363 C C . SER A 1 170 ? 0.673 5.634 -32.402 1.00 75.56 170 SER A C 1
ATOM 1365 O O . SER A 1 170 ? 1.517 4.826 -32.800 1.00 75.56 170 SER A O 1
ATOM 1367 N N . LEU A 1 171 ? 0.995 6.887 -32.063 1.00 81.12 171 LEU A N 1
ATOM 1368 C CA . LEU A 1 171 ? 2.346 7.442 -32.196 1.00 81.12 171 LEU A CA 1
ATOM 1369 C C . LEU A 1 171 ? 3.374 6.677 -31.356 1.00 81.12 171 LEU A C 1
ATOM 1371 O O . LEU A 1 171 ? 4.464 6.377 -31.841 1.00 81.12 171 LEU A O 1
ATOM 1375 N N . VAL A 1 172 ? 3.028 6.289 -30.125 1.00 80.12 172 VAL A N 1
ATOM 1376 C CA . VAL A 1 172 ? 3.920 5.487 -29.273 1.00 80.12 172 VAL A CA 1
ATOM 1377 C C . VAL A 1 172 ? 4.201 4.124 -29.906 1.00 80.12 172 VAL A C 1
ATOM 1379 O O . VAL A 1 172 ? 5.364 3.738 -30.020 1.00 80.12 172 VAL A O 1
ATOM 1382 N N . ARG A 1 173 ? 3.173 3.416 -30.398 1.00 79.50 173 ARG A N 1
ATOM 1383 C CA . ARG A 1 173 ? 3.376 2.140 -31.114 1.00 79.50 173 ARG A CA 1
ATOM 1384 C C . ARG A 1 173 ? 4.248 2.322 -32.358 1.00 79.50 173 ARG A C 1
ATOM 1386 O O . ARG A 1 173 ? 5.114 1.490 -32.628 1.00 79.50 173 ARG A O 1
ATOM 1393 N N . GLN A 1 174 ? 4.060 3.414 -33.097 1.00 83.38 174 GLN A N 1
ATOM 1394 C CA . GLN A 1 174 ? 4.867 3.727 -34.273 1.00 83.38 174 GLN A CA 1
ATOM 1395 C C . GLN A 1 174 ? 6.337 3.976 -33.900 1.00 83.38 174 GLN A C 1
ATOM 1397 O O . GLN A 1 174 ? 7.234 3.441 -34.555 1.00 83.38 174 GLN A O 1
ATOM 1402 N N . LEU A 1 175 ? 6.599 4.713 -32.817 1.00 87.56 175 LEU A N 1
ATOM 1403 C CA . LEU A 1 175 ? 7.948 4.932 -32.293 1.00 87.56 175 LEU A CA 1
ATOM 1404 C C . LEU A 1 175 ? 8.605 3.622 -31.847 1.00 87.56 175 LEU A C 1
ATOM 1406 O O . LEU A 1 175 ? 9.761 3.380 -32.181 1.00 87.56 175 LEU A O 1
ATOM 1410 N N . GLU A 1 176 ? 7.878 2.737 -31.166 1.00 85.56 176 GLU A N 1
ATOM 1411 C CA . GLU A 1 176 ? 8.394 1.429 -30.739 1.00 85.56 176 GLU A CA 1
ATOM 1412 C C . GLU A 1 176 ? 8.811 0.550 -31.924 1.00 85.56 176 GLU A C 1
ATOM 1414 O O . GLU A 1 176 ? 9.879 -0.071 -31.899 1.00 85.56 176 GLU A O 1
ATOM 1419 N N . VAL A 1 177 ? 8.001 0.526 -32.988 1.00 87.94 177 VAL A N 1
ATOM 1420 C CA . VAL A 1 177 ? 8.330 -0.176 -34.238 1.00 87.94 177 VAL A CA 1
ATOM 1421 C C . VAL A 1 177 ? 9.565 0.446 -34.891 1.00 87.94 177 VAL A C 1
ATOM 1423 O O . VAL A 1 177 ? 10.508 -0.274 -35.227 1.00 87.94 177 VAL A O 1
ATOM 1426 N N . ARG A 1 178 ? 9.625 1.7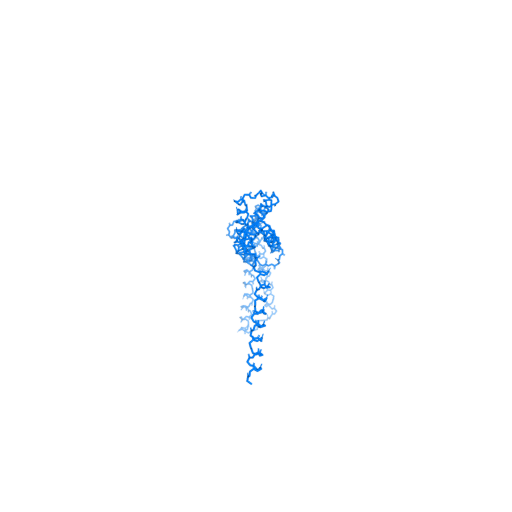80 -34.997 1.00 85.38 178 ARG A N 1
ATOM 1427 C CA . ARG A 1 178 ? 10.774 2.489 -35.584 1.00 85.38 178 ARG A CA 1
ATOM 1428 C C . ARG A 1 178 ? 12.062 2.284 -34.783 1.00 85.38 178 ARG A C 1
ATOM 1430 O O . ARG A 1 178 ? 13.119 2.091 -35.380 1.00 85.38 178 ARG A O 1
ATOM 1437 N N . ILE A 1 179 ? 11.987 2.227 -33.453 1.00 90.44 179 ILE A N 1
ATOM 1438 C CA . ILE A 1 179 ? 13.125 1.903 -32.579 1.00 90.44 179 ILE A CA 1
ATOM 1439 C C . ILE A 1 179 ? 13.598 0.466 -32.818 1.00 90.44 179 ILE A C 1
ATOM 1441 O O . ILE A 1 179 ? 14.803 0.233 -32.927 1.00 90.44 179 ILE A O 1
ATOM 1445 N N . LYS A 1 180 ? 12.683 -0.507 -32.922 1.00 91.06 180 LYS A N 1
ATOM 1446 C CA . LYS A 1 180 ? 13.042 -1.906 -33.213 1.00 91.06 180 LYS A CA 1
ATOM 1447 C C . LYS A 1 180 ? 13.720 -2.042 -34.576 1.00 91.06 180 LYS A C 1
ATOM 1449 O O . LYS A 1 180 ? 14.756 -2.700 -34.671 1.00 91.06 180 LYS A O 1
ATOM 1454 N N . GLU A 1 181 ? 13.197 -1.378 -35.603 1.00 89.00 181 GLU A N 1
ATOM 1455 C CA . GLU A 1 181 ? 13.826 -1.344 -36.924 1.00 89.00 181 GLU A CA 1
ATOM 1456 C C . GLU A 1 181 ? 15.212 -0.700 -36.900 1.00 89.00 181 GLU A C 1
ATOM 1458 O O . GLU A 1 181 ? 16.135 -1.215 -37.528 1.00 89.00 181 GLU A O 1
ATOM 1463 N N . LEU A 1 182 ? 15.371 0.419 -36.186 1.00 91.00 182 LEU A N 1
ATOM 1464 C CA . LEU A 1 182 ? 16.647 1.122 -36.089 1.00 91.00 182 LEU A CA 1
ATOM 1465 C C . LEU A 1 182 ? 17.693 0.264 -35.369 1.00 91.00 182 LEU A C 1
ATOM 1467 O O . LEU A 1 182 ? 18.822 0.141 -35.839 1.00 91.00 182 LEU A O 1
ATOM 1471 N N . LYS A 1 183 ? 17.298 -0.395 -34.274 1.00 90.94 183 LYS A N 1
ATOM 1472 C CA . LYS A 1 183 ? 18.141 -1.360 -33.554 1.00 90.94 183 LYS A CA 1
ATOM 1473 C C . LYS A 1 183 ? 18.544 -2.541 -34.441 1.00 90.94 183 LYS A C 1
ATOM 1475 O O . LYS A 1 183 ? 19.692 -2.971 -34.391 1.00 90.94 183 LYS A O 1
ATOM 1480 N N . GLY A 1 184 ? 17.624 -3.074 -35.248 1.00 89.69 184 GLY A N 1
ATOM 1481 C CA . GLY A 1 184 ? 17.934 -4.112 -36.238 1.00 89.69 184 GLY A CA 1
ATOM 1482 C C . GLY A 1 184 ? 18.944 -3.625 -37.275 1.00 89.69 184 GLY A C 1
ATOM 1483 O O . GLY A 1 184 ? 19.990 -4.235 -37.464 1.00 89.69 184 GLY A O 1
ATOM 1484 N N . TRP A 1 185 ? 18.687 -2.457 -37.858 1.00 92.06 185 TRP A N 1
ATOM 1485 C CA . TRP A 1 185 ? 19.544 -1.867 -38.882 1.00 92.06 185 TRP A CA 1
ATOM 1486 C C . TRP A 1 185 ? 20.962 -1.552 -38.388 1.00 92.06 185 TRP A C 1
ATOM 1488 O O . TRP A 1 185 ? 21.925 -1.732 -39.138 1.00 92.06 185 TRP A O 1
ATOM 1498 N N . LEU A 1 186 ? 21.105 -1.100 -37.138 1.00 91.69 186 LEU A N 1
ATOM 1499 C CA . LEU A 1 186 ? 22.410 -0.875 -36.516 1.00 91.69 186 LEU A CA 1
ATOM 1500 C C . LEU A 1 186 ? 23.193 -2.182 -36.393 1.00 91.69 186 LEU A C 1
ATOM 1502 O O . LEU A 1 186 ? 24.335 -2.229 -36.844 1.00 91.69 186 LEU A O 1
ATOM 1506 N N . ARG A 1 187 ? 22.560 -3.250 -35.889 1.00 92.50 187 ARG A N 1
ATOM 1507 C CA . ARG A 1 187 ? 23.188 -4.578 -35.789 1.00 92.50 187 ARG A CA 1
ATOM 1508 C C . ARG A 1 187 ? 23.606 -5.120 -37.154 1.00 92.50 187 ARG A C 1
ATOM 1510 O O . ARG A 1 187 ? 24.735 -5.569 -37.313 1.00 92.50 187 ARG A O 1
ATOM 1517 N N . ASP A 1 188 ? 22.743 -5.011 -38.162 1.00 87.56 188 ASP A N 1
ATOM 1518 C CA . ASP A 1 188 ? 23.057 -5.464 -39.523 1.00 87.56 188 ASP A CA 1
ATOM 1519 C C . ASP A 1 188 ? 24.206 -4.662 -40.148 1.00 87.56 188 ASP A C 1
ATOM 1521 O O . ASP A 1 188 ? 25.007 -5.183 -40.927 1.00 87.56 188 ASP A O 1
ATOM 1525 N N . THR A 1 189 ? 24.289 -3.369 -39.833 1.00 85.25 189 THR A N 1
ATOM 1526 C CA . THR A 1 189 ? 25.348 -2.487 -40.332 1.00 85.25 189 THR A CA 1
ATOM 1527 C C . THR A 1 189 ? 26.673 -2.750 -39.628 1.00 85.25 189 THR A C 1
ATOM 1529 O O . THR A 1 189 ? 27.705 -2.793 -40.294 1.00 85.25 189 THR A O 1
ATOM 1532 N N . GLU A 1 190 ? 26.654 -2.977 -38.318 1.00 86.88 190 GLU A N 1
ATOM 1533 C CA . GLU A 1 190 ? 27.820 -3.404 -37.545 1.00 86.88 190 GLU A CA 1
ATOM 1534 C C . GLU A 1 190 ? 28.357 -4.744 -38.059 1.00 86.88 190 GLU A C 1
ATOM 1536 O O . GLU A 1 190 ? 29.536 -4.844 -38.399 1.00 86.88 190 GLU A O 1
ATOM 1541 N N . LEU A 1 191 ? 27.478 -5.732 -38.247 1.00 88.31 191 LEU A N 1
ATOM 1542 C CA . LEU A 1 191 ? 27.841 -7.036 -38.799 1.00 88.31 191 LEU A CA 1
ATOM 1543 C C . LEU A 1 191 ? 28.407 -6.919 -40.224 1.00 88.31 191 LEU A C 1
ATOM 1545 O O . LEU A 1 191 ? 29.379 -7.591 -40.569 1.00 88.31 191 LEU A O 1
ATOM 1549 N N . PHE A 1 192 ? 27.842 -6.039 -41.055 1.00 83.56 192 PHE A N 1
ATOM 1550 C CA . PHE A 1 192 ? 28.359 -5.766 -42.398 1.00 83.56 192 PHE A CA 1
ATOM 1551 C C . PHE A 1 192 ? 29.768 -5.161 -42.374 1.00 83.56 192 PHE A C 1
ATOM 1553 O O . PHE A 1 192 ? 30.620 -5.569 -43.167 1.00 83.56 192 PHE A O 1
ATOM 1560 N N . ILE A 1 193 ? 30.026 -4.205 -41.476 1.00 83.00 193 ILE A N 1
ATOM 1561 C CA . ILE A 1 193 ? 31.353 -3.599 -41.308 1.00 83.00 193 ILE A CA 1
ATOM 1562 C C . ILE A 1 193 ? 32.344 -4.663 -40.834 1.00 83.00 193 ILE A C 1
ATOM 1564 O O . ILE A 1 193 ? 33.381 -4.840 -41.466 1.00 83.00 193 ILE A O 1
ATOM 1568 N N . PHE A 1 194 ? 31.991 -5.423 -39.796 1.00 84.25 194 PHE A N 1
ATOM 1569 C CA . PHE A 1 194 ? 32.837 -6.475 -39.237 1.00 84.25 194 PHE A CA 1
ATOM 1570 C C . PHE A 1 194 ? 33.213 -7.541 -40.275 1.00 84.25 194 PHE A C 1
ATOM 1572 O O . PHE A 1 194 ? 34.393 -7.812 -40.489 1.00 84.25 194 PHE A O 1
ATOM 1579 N N . ASN A 1 195 ? 32.229 -8.083 -40.998 1.00 82.81 195 ASN A N 1
ATOM 1580 C CA . ASN A 1 195 ? 32.470 -9.077 -42.047 1.00 82.81 195 ASN A CA 1
ATOM 1581 C C . ASN A 1 195 ? 33.343 -8.526 -43.180 1.00 82.81 195 ASN A C 1
ATOM 1583 O O . ASN A 1 195 ? 34.165 -9.249 -43.744 1.00 82.81 195 ASN A O 1
ATOM 1587 N N . SER A 1 196 ? 33.180 -7.246 -43.517 1.00 75.56 196 SER A N 1
ATOM 1588 C CA . SER A 1 196 ? 34.003 -6.605 -44.540 1.00 75.56 196 SER A CA 1
ATOM 1589 C C . SER A 1 196 ? 35.453 -6.421 -44.082 1.00 75.56 196 SER A C 1
ATOM 1591 O O . SER A 1 196 ? 36.364 -6.672 -44.869 1.00 75.56 196 SER A O 1
ATOM 1593 N N . CYS A 1 197 ? 35.681 -6.062 -42.815 1.00 70.69 197 CYS A N 1
ATOM 1594 C CA . CYS A 1 197 ? 37.020 -5.991 -42.225 1.00 70.69 197 CYS A CA 1
ATOM 1595 C C . CYS A 1 197 ? 37.695 -7.373 -42.165 1.00 70.69 197 CYS A C 1
ATOM 1597 O O . CYS A 1 197 ? 38.852 -7.502 -42.558 1.00 70.69 197 CYS A O 1
ATOM 1599 N N . LEU A 1 198 ? 36.966 -8.425 -41.771 1.00 71.00 198 LEU A N 1
ATOM 1600 C CA . LEU A 1 198 ? 37.490 -9.798 -41.728 1.00 71.00 198 LEU A CA 1
ATOM 1601 C C . LEU A 1 198 ? 37.862 -10.358 -43.109 1.00 71.00 198 LEU A C 1
ATOM 1603 O O . LEU A 1 198 ? 38.834 -11.101 -43.240 1.00 71.00 198 LEU A O 1
ATOM 1607 N N . ARG A 1 199 ? 37.092 -10.037 -44.160 1.00 65.88 199 ARG A N 1
ATOM 1608 C CA . ARG A 1 199 ? 37.435 -10.453 -45.533 1.00 65.88 199 ARG A CA 1
ATOM 1609 C C . ARG A 1 199 ? 38.685 -9.731 -46.048 1.00 65.88 199 ARG A C 1
ATOM 1611 O O . ARG A 1 199 ? 39.437 -10.328 -46.806 1.00 65.88 199 ARG A O 1
ATOM 1618 N N . GLN A 1 200 ? 38.937 -8.499 -45.604 1.00 58.62 200 GLN A N 1
ATOM 1619 C CA . GLN A 1 200 ? 40.111 -7.714 -45.996 1.00 58.62 200 GLN A CA 1
ATOM 1620 C C . GLN A 1 200 ? 41.415 -8.216 -45.356 1.00 58.62 200 GLN A C 1
ATOM 1622 O O . GLN A 1 200 ? 42.456 -8.173 -46.001 1.00 58.62 200 GLN A O 1
ATOM 1627 N N . GLU A 1 201 ? 41.366 -8.739 -44.128 1.00 56.19 201 GLU A N 1
ATOM 1628 C CA . GLU A 1 201 ? 42.524 -9.391 -43.492 1.00 56.19 201 GLU A CA 1
ATOM 1629 C C . GLU A 1 201 ? 42.988 -10.630 -44.281 1.00 56.19 201 GLU A C 1
ATOM 1631 O O . GLU A 1 201 ? 44.178 -10.931 -44.342 1.00 56.19 201 GLU A O 1
ATOM 1636 N N . LYS A 1 202 ? 42.052 -11.324 -44.944 1.00 59.31 202 LYS A N 1
ATOM 1637 C CA . LYS A 1 202 ? 42.328 -12.525 -45.749 1.00 59.31 202 LYS A CA 1
ATOM 1638 C C . LYS A 1 202 ? 42.712 -12.241 -47.205 1.00 59.31 202 LYS A C 1
ATOM 1640 O O . LYS A 1 202 ? 43.301 -13.108 -47.844 1.00 59.31 202 LYS A O 1
ATOM 1645 N N . GLU A 1 203 ? 42.379 -11.069 -47.741 1.00 58.81 203 GLU A N 1
ATOM 1646 C CA . GLU A 1 203 ? 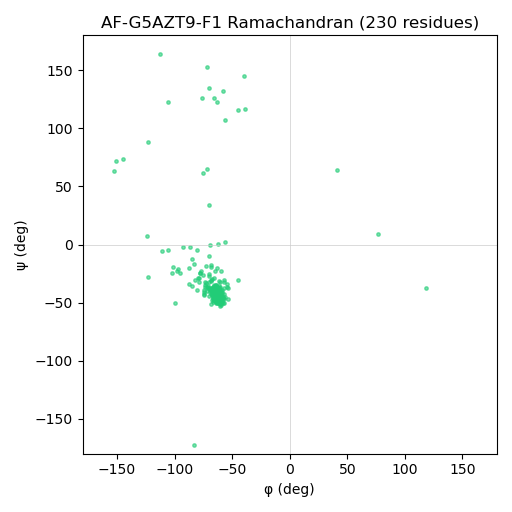42.503 -10.733 -49.164 1.00 58.81 203 GLU A CA 1
ATOM 1647 C C . GLU A 1 203 ? 43.386 -9.481 -49.301 1.00 58.81 203 GLU A C 1
ATOM 1649 O O . GLU A 1 203 ? 42.916 -8.347 -49.227 1.00 58.81 203 GLU A O 1
ATOM 1654 N N . GLY A 1 204 ? 44.701 -9.713 -49.400 1.00 57.00 204 GLY A N 1
ATOM 1655 C CA . GLY A 1 204 ? 45.765 -8.709 -49.300 1.00 57.00 204 GLY A CA 1
ATOM 1656 C C . GLY A 1 204 ? 45.463 -7.353 -49.955 1.00 57.00 204 GLY A C 1
ATOM 1657 O O . GLY A 1 204 ? 45.308 -7.237 -51.167 1.00 57.00 204 GLY A O 1
ATOM 1658 N N . THR A 1 205 ? 45.422 -6.326 -49.103 1.00 55.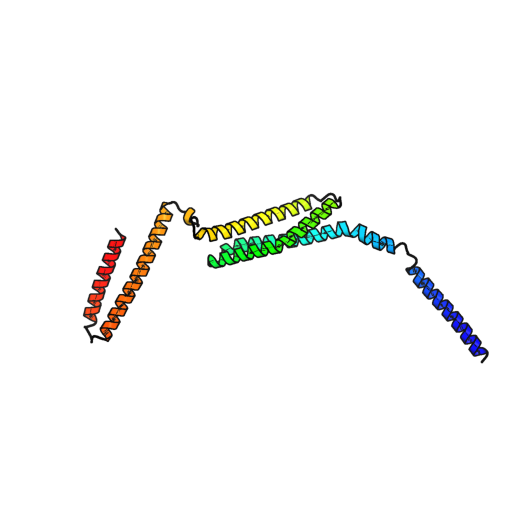47 205 THR A N 1
ATOM 1659 C CA . THR A 1 205 ? 45.614 -4.890 -49.367 1.00 55.47 205 THR A CA 1
ATOM 1660 C C . THR A 1 205 ? 44.985 -4.317 -50.643 1.00 55.47 205 THR A C 1
ATOM 1662 O O . THR A 1 205 ? 45.651 -3.723 -51.493 1.00 55.47 205 THR A O 1
ATOM 1665 N N . MET A 1 206 ? 43.655 -4.342 -50.731 1.00 58.00 206 MET A N 1
ATOM 1666 C CA . MET A 1 206 ? 42.956 -3.340 -51.539 1.00 58.00 206 MET A CA 1
ATOM 1667 C C . MET A 1 206 ? 43.157 -1.950 -50.900 1.00 58.00 206 MET A C 1
ATOM 1669 O O . MET A 1 206 ? 42.906 -1.780 -49.707 1.00 58.00 206 MET A O 1
ATOM 1673 N N . ASN A 1 207 ? 43.639 -0.973 -51.685 1.00 65.50 207 ASN A N 1
ATOM 1674 C CA . ASN A 1 207 ? 43.979 0.391 -51.249 1.00 65.50 207 ASN A CA 1
ATOM 1675 C C . ASN A 1 207 ? 42.885 0.984 -50.327 1.00 65.50 207 ASN A C 1
ATOM 1677 O O . ASN A 1 207 ? 41.740 1.180 -50.753 1.00 65.50 207 ASN A O 1
ATOM 1681 N N . ALA A 1 208 ? 43.255 1.251 -49.070 1.00 63.03 20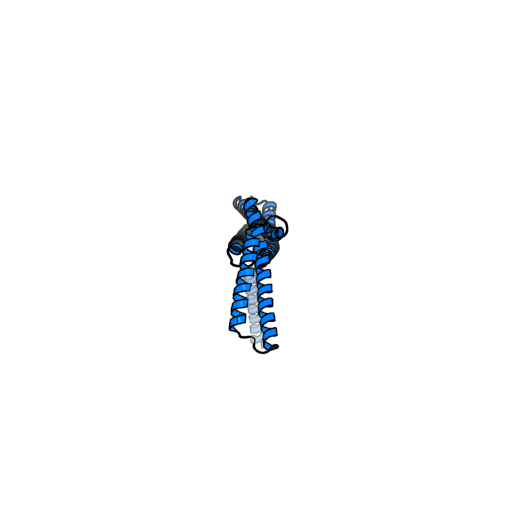8 ALA A N 1
ATOM 1682 C CA . ALA A 1 208 ? 42.350 1.665 -48.000 1.00 63.03 208 ALA A CA 1
ATOM 1683 C C . ALA A 1 208 ? 41.561 2.946 -48.334 1.00 63.03 208 ALA A C 1
ATOM 1685 O O . ALA A 1 208 ? 40.396 3.054 -47.947 1.00 63.03 208 ALA A O 1
ATOM 1686 N N . GLU A 1 209 ? 42.123 3.869 -49.127 1.00 63.12 209 GLU A N 1
ATOM 1687 C CA . GLU A 1 209 ? 41.420 5.071 -49.590 1.00 63.12 209 GLU A CA 1
ATOM 1688 C C . GLU A 1 209 ? 40.228 4.726 -50.487 1.00 63.12 209 GLU A C 1
ATOM 1690 O O . GLU A 1 209 ? 39.125 5.229 -50.273 1.00 63.12 209 GLU A O 1
ATOM 1695 N N . LYS A 1 210 ? 40.415 3.860 -51.492 1.00 69.50 210 LYS A N 1
ATOM 1696 C CA . LYS A 1 210 ? 39.334 3.499 -52.431 1.00 69.50 210 LYS A CA 1
ATOM 1697 C C . LYS A 1 210 ? 38.192 2.786 -51.706 1.00 69.50 210 LYS A C 1
ATOM 1699 O O . LYS A 1 210 ? 37.025 3.023 -52.016 1.00 69.50 210 LYS A O 1
ATOM 1704 N N . GLN A 1 211 ? 38.522 1.979 -50.699 1.00 65.88 211 GLN A N 1
ATOM 1705 C CA . GLN A 1 211 ? 37.543 1.313 -49.844 1.00 65.88 211 GLN A CA 1
ATOM 1706 C C . GLN A 1 211 ? 36.820 2.288 -48.920 1.00 65.88 211 GLN A C 1
ATOM 1708 O O . GLN A 1 211 ? 35.596 2.253 -48.838 1.00 65.88 211 GLN A O 1
ATOM 1713 N N . LEU A 1 212 ? 37.531 3.223 -48.287 1.00 70.81 212 LEU A N 1
ATOM 1714 C CA . LEU A 1 212 ? 36.905 4.259 -47.468 1.00 70.81 212 LEU A CA 1
ATOM 1715 C C . LEU A 1 212 ? 35.919 5.101 -48.287 1.00 70.81 212 LEU A C 1
ATOM 1717 O O . LEU A 1 212 ? 34.837 5.431 -47.801 1.00 70.81 212 LEU A O 1
ATOM 1721 N N . GLN A 1 213 ? 36.260 5.414 -49.538 1.00 76.12 213 GLN A N 1
ATOM 1722 C CA . GLN A 1 213 ? 35.359 6.118 -50.449 1.00 76.12 213 GLN A CA 1
ATOM 1723 C C . GLN A 1 213 ? 34.140 5.258 -50.816 1.00 76.12 213 GLN A C 1
ATOM 1725 O O . GLN A 1 213 ? 33.010 5.738 -50.736 1.00 76.12 213 GLN A O 1
ATOM 1730 N N . TYR A 1 214 ? 34.333 3.969 -51.109 1.00 75.12 214 TYR A N 1
ATOM 1731 C CA . TYR A 1 214 ? 33.237 3.029 -51.363 1.00 75.12 214 TYR A CA 1
ATOM 1732 C C . TYR A 1 214 ? 32.299 2.875 -50.150 1.00 75.12 214 TYR A C 1
ATOM 1734 O O . TYR A 1 214 ? 31.079 2.965 -50.291 1.00 75.12 214 TYR A O 1
ATOM 1742 N N . PHE A 1 215 ? 32.846 2.760 -48.936 1.00 74.06 215 PHE A N 1
ATOM 1743 C CA . PHE A 1 215 ? 32.067 2.728 -47.697 1.00 74.06 215 PHE A CA 1
ATOM 1744 C C . PHE A 1 215 ? 31.312 4.025 -47.443 1.00 74.06 215 PHE A C 1
ATOM 1746 O O . PHE A 1 215 ? 30.162 3.971 -47.013 1.00 74.06 215 PHE A O 1
ATOM 1753 N N . LYS A 1 216 ? 31.915 5.189 -47.704 1.00 78.38 216 LYS A N 1
ATOM 1754 C CA . LYS A 1 216 ? 31.225 6.483 -47.587 1.00 78.38 216 LYS A CA 1
ATOM 1755 C C . LYS A 1 216 ? 30.027 6.552 -48.533 1.00 78.38 216 LYS A C 1
ATOM 1757 O O . LYS A 1 216 ? 28.945 6.953 -48.106 1.00 78.38 216 LYS A O 1
ATOM 1762 N N . VAL A 1 217 ? 30.193 6.098 -49.776 1.00 80.69 217 VAL A N 1
ATOM 1763 C CA . VAL A 1 217 ? 29.119 6.063 -50.779 1.00 80.69 217 VAL A CA 1
ATOM 1764 C C . VAL A 1 217 ? 28.023 5.071 -50.387 1.00 80.69 217 VAL A C 1
ATOM 1766 O O . VAL A 1 217 ? 26.851 5.439 -50.394 1.00 80.69 217 VAL A O 1
ATOM 1769 N N . ILE A 1 218 ? 28.366 3.849 -49.965 1.00 75.75 218 ILE A N 1
ATOM 1770 C CA . ILE A 1 218 ? 27.366 2.867 -49.514 1.00 75.75 218 ILE A CA 1
ATOM 1771 C C . ILE A 1 218 ? 26.636 3.355 -48.270 1.00 75.75 218 ILE A C 1
ATOM 1773 O O . ILE A 1 218 ? 25.413 3.244 -48.212 1.00 75.75 218 ILE A O 1
ATOM 1777 N N . LYS A 1 219 ? 27.354 3.896 -47.278 1.00 77.25 219 LYS A N 1
ATOM 1778 C CA . LYS A 1 219 ? 26.736 4.460 -46.073 1.00 77.25 219 LYS A CA 1
ATOM 1779 C C . LYS A 1 219 ? 25.740 5.545 -46.458 1.00 77.25 219 LYS A C 1
ATOM 1781 O O . LYS A 1 219 ? 24.604 5.481 -46.007 1.00 77.25 219 LYS A O 1
ATOM 1786 N N . LYS A 1 220 ? 26.124 6.461 -47.353 1.00 77.69 220 LYS A N 1
ATOM 1787 C CA . LYS A 1 220 ? 25.240 7.518 -47.852 1.00 77.69 220 LYS A CA 1
ATOM 1788 C C . LYS A 1 220 ? 23.998 6.951 -48.546 1.00 77.69 220 LYS A C 1
ATOM 1790 O O . LYS A 1 220 ? 22.892 7.235 -48.113 1.00 77.69 220 LYS A O 1
ATOM 1795 N N . ILE A 1 221 ? 24.162 6.046 -49.511 1.00 76.94 221 ILE A N 1
ATOM 1796 C CA . ILE A 1 221 ? 23.035 5.428 -50.233 1.00 76.94 221 ILE A CA 1
ATOM 1797 C C . ILE A 1 221 ? 22.114 4.640 -49.288 1.00 76.94 221 ILE A C 1
ATOM 1799 O O . ILE A 1 221 ? 20.894 4.659 -49.446 1.00 76.94 221 ILE A O 1
ATOM 1803 N N . LYS A 1 222 ? 22.670 3.919 -48.308 1.00 75.00 222 LYS A N 1
ATOM 1804 C CA . LYS A 1 222 ? 21.892 3.095 -47.372 1.00 75.00 222 LYS A CA 1
ATOM 1805 C C . LYS A 1 222 ? 21.137 3.959 -46.358 1.00 75.00 222 LYS A C 1
ATOM 1807 O O . LYS A 1 222 ? 19.995 3.634 -46.038 1.00 75.00 222 LYS A O 1
ATOM 1812 N N . VAL A 1 223 ? 21.737 5.065 -45.912 1.00 79.38 223 VAL A N 1
ATOM 1813 C CA . VAL A 1 223 ? 21.086 6.086 -45.078 1.00 79.38 223 VAL A CA 1
ATOM 1814 C C . VAL A 1 223 ? 19.980 6.790 -45.863 1.00 79.38 223 VAL A C 1
ATOM 1816 O O . VAL A 1 223 ? 18.851 6.831 -45.386 1.00 79.38 223 VAL A O 1
ATOM 1819 N N . ASP A 1 224 ? 20.245 7.223 -47.097 1.00 75.31 224 ASP A N 1
ATOM 1820 C CA . ASP A 1 224 ? 19.262 7.895 -47.958 1.00 75.31 224 ASP A CA 1
ATOM 1821 C C . ASP A 1 224 ? 18.067 6.981 -48.281 1.00 75.31 224 ASP A C 1
ATOM 1823 O O . ASP A 1 224 ? 16.911 7.408 -48.224 1.00 75.31 224 ASP A O 1
ATOM 1827 N N . LYS A 1 225 ? 18.311 5.689 -48.545 1.00 76.69 225 LYS A N 1
ATOM 1828 C CA . LYS A 1 225 ? 17.245 4.690 -48.737 1.00 76.69 225 LYS A CA 1
ATOM 1829 C C . LYS A 1 225 ? 16.431 4.451 -47.467 1.00 76.69 225 LYS A C 1
ATOM 1831 O O . LYS A 1 225 ? 15.213 4.306 -47.560 1.00 76.69 225 LYS A O 1
ATOM 1836 N N . LYS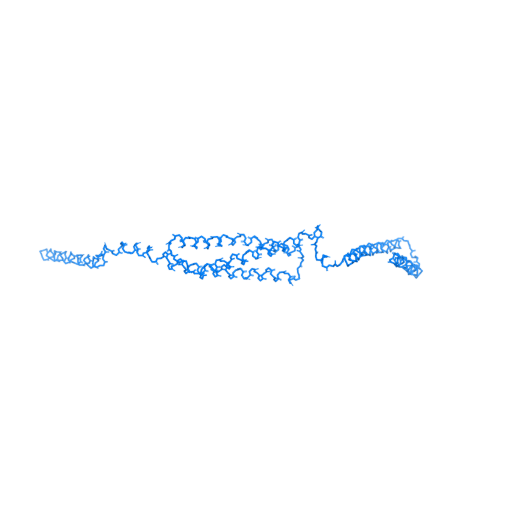 A 1 226 ? 17.069 4.407 -46.292 1.00 73.56 226 LYS A N 1
ATOM 1837 C CA . LYS A 1 226 ? 16.362 4.201 -45.018 1.00 73.56 226 LYS A CA 1
ATOM 1838 C C . LYS A 1 226 ? 15.552 5.440 -44.626 1.00 73.56 226 LYS A C 1
ATOM 1840 O O . LYS A 1 226 ? 14.397 5.280 -44.251 1.00 73.56 226 LYS A O 1
ATOM 1845 N N . LEU A 1 227 ? 16.086 6.647 -44.829 1.00 71.62 227 LEU A N 1
ATOM 1846 C CA . LEU A 1 227 ? 15.351 7.911 -44.693 1.00 71.62 227 LEU A CA 1
ATOM 1847 C C . LEU A 1 227 ? 14.146 7.947 -45.643 1.00 71.62 227 LEU A C 1
ATOM 1849 O O . LEU A 1 227 ? 13.022 8.160 -45.206 1.00 71.62 227 LEU A O 1
ATOM 1853 N N . SER A 1 228 ? 14.334 7.610 -46.920 1.00 73.06 228 SER A N 1
ATOM 1854 C CA . SER A 1 228 ? 13.242 7.554 -47.910 1.00 73.06 228 SER A CA 1
ATOM 1855 C C . SER A 1 228 ? 12.183 6.478 -47.616 1.00 73.06 228 SER A C 1
ATOM 1857 O O . SER A 1 228 ? 11.062 6.555 -48.115 1.00 73.06 228 SER A O 1
ATOM 1859 N N . SER A 1 229 ? 12.540 5.442 -46.854 1.00 74.00 229 SER A N 1
ATOM 1860 C CA . SER A 1 229 ? 11.613 4.421 -46.345 1.00 74.00 229 SER A CA 1
ATOM 1861 C C . SER A 1 229 ? 10.900 4.865 -45.068 1.00 74.00 229 SER A C 1
ATOM 1863 O O . SER A 1 229 ? 9.937 4.223 -44.670 1.00 74.00 229 SER A O 1
ATOM 1865 N N . TRP A 1 230 ? 11.404 5.897 -44.394 1.00 63.47 230 TRP A N 1
ATOM 1866 C CA . TRP A 1 230 ? 10.858 6.413 -43.145 1.00 63.47 230 TRP A CA 1
ATOM 1867 C C . TRP A 1 230 ? 9.907 7.596 -43.349 1.00 63.47 230 TRP A C 1
ATOM 1869 O O . TRP A 1 230 ? 9.049 7.793 -42.489 1.00 63.47 230 TRP A O 1
ATOM 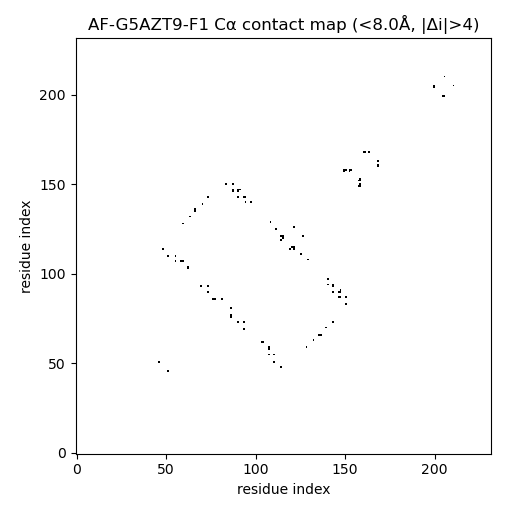1879 N N . TYR A 1 231 ? 10.057 8.332 -44.457 1.00 59.06 231 TYR A N 1
ATOM 1880 C CA . TYR A 1 231 ? 9.192 9.440 -44.895 1.00 59.06 231 TYR A CA 1
ATOM 1881 C C . TYR A 1 231 ? 8.055 9.026 -45.854 1.00 59.06 231 TYR A C 1
ATOM 1883 O O . TYR A 1 231 ? 7.268 9.878 -46.259 1.00 59.06 231 TYR A O 1
ATOM 1891 N N . ARG A 1 232 ? 7.982 7.745 -46.232 1.00 53.56 232 ARG A N 1
ATOM 1892 C CA . ARG A 1 232 ? 6.797 7.116 -46.835 1.00 53.56 232 ARG A CA 1
ATOM 1893 C C . ARG A 1 232 ? 6.033 6.363 -45.759 1.00 53.56 232 ARG A C 1
ATOM 1895 O O . ARG A 1 232 ? 4.798 6.294 -45.900 1.00 53.56 232 ARG A O 1
#

Organism: Heterocephalus glaber (NCBI:txid10181)

Foldseek 3Di:
DVVVVVVVVVVVVVVVVVVVVVVVVVVVVVVPPPVVVVVVVVVVVPCLPVVLVVVLVVLLVVLVVVLVVLVVVLVCLVVDPDDLVVSLVVLVVSLVVLVVCVVSLVVSVVSQVVCVVVVDPRPVVSVVSNVVSVVSSVVSNVSSVCSNVLSVCVVPDDHVLVVDDPVVVVVVVVVVVVVVVVVVVVVVVVVVVVVVVVVDVVPDDDDVVVVVVVVVVCVVVVVVVVVVVVVD

Sequence (232 aa):
MQAEVQLCYLEAQRDAVEQMSLRLYSEQYTSSSKRKEEFADMSKVHSVGSNGLLDFDSDYQELWDWLIDMESLVMDSHDLMMSEEQQQHLYKRYSVEMSIRHLKKTELLSKVEALKKGGVLLPNDLLEKVDSINEKWELLGKTLREKIQDTMAGHSGSGPRDLLSPESGSLVRQLEVRIKELKGWLRDTELFIFNSCLRQEKEGTMNAEKQLQYFKVIKKIKVDKKLSSWYR